Protein AF-A0A6L3F6F9-F1 (afdb_monomer)

Sequence (231 aa):
MNCDNCHSDGGVEDISTGRVETNILTLHDMENMDEYPAGHTGALMDRRPVLCAECHESNALGKPGLDDIPSLSNAMHDTHDGEVPDTQEGCYQCHPGPNTECLRDVMSEKHGMDCIDCHGGMEPVSNNPSPWLNEPRCDNAACHGSGYKQDQPLYRLSKGHGNLYCAACHDSPHAIAPSREANDAIKFIDLQGYNDTLEVCTVCHLTEPTNIDIHQPYFDEYLFLPVILKK

pLDDT: mean 91.01, std 13.01, range [39.38, 98.44]

Mean predicted aligned error: 6.23 Å

Secondary structure (DSSP, 8-state):
--THHHHSTTTBTTB--SSHHHHHHHHHHHHHGGGPPTT--S-GGGS-S--GGGTS-BGGGTB---TTS--HHHHHHHHHTTTS-SSHHHHHHHTT-SSS----SHHHHHH---HHHHH-SHHHHHT-SSTTTS---TTSTTTT-GGG--SSSSGGG-B-GGG-BHHHHH-STT-PSSPSSHHHHHHHHHHHSSSSS---GGGTSSS--SS--SSSS--S-----------

Structure (mmCIF, N/CA/C/O backbone):
data_AF-A0A6L3F6F9-F1
#
_entry.id   AF-A0A6L3F6F9-F1
#
loop_
_atom_site.group_PDB
_atom_site.id
_atom_site.type_symbol
_atom_site.label_atom_id
_atom_site.label_alt_id
_atom_site.label_comp_id
_atom_site.label_asym_id
_atom_site.label_entity_id
_atom_site.label_seq_id
_atom_site.pdbx_PDB_ins_code
_atom_site.Cartn_x
_atom_site.Cartn_y
_atom_site.Cartn_z
_atom_site.occupancy
_atom_site.B_iso_or_equiv
_atom_site.auth_seq_id
_atom_site.auth_comp_id
_atom_site.auth_asym_id
_atom_site.auth_atom_id
_atom_site.pdbx_PDB_model_num
ATOM 1 N N . MET A 1 1 ? 4.673 -6.325 11.838 1.00 86.12 1 MET A N 1
ATOM 2 C CA . MET A 1 1 ? 3.748 -5.419 12.533 1.00 86.12 1 MET A CA 1
ATOM 3 C C . MET A 1 1 ? 4.123 -5.477 13.994 1.00 86.12 1 MET A C 1
ATOM 5 O O . MET A 1 1 ? 4.354 -6.583 14.472 1.00 86.12 1 MET A O 1
ATOM 9 N N . ASN A 1 2 ? 4.218 -4.324 14.639 1.00 91.75 2 ASN A N 1
ATOM 10 C CA . ASN A 1 2 ? 4.700 -4.146 16.003 1.00 91.75 2 ASN A CA 1
ATOM 11 C C . ASN A 1 2 ? 3.638 -3.420 16.841 1.00 91.75 2 ASN A C 1
ATOM 13 O O . ASN A 1 2 ? 3.910 -2.415 17.496 1.00 91.75 2 ASN A O 1
ATOM 17 N N . CYS A 1 3 ? 2.392 -3.894 16.781 1.00 93.00 3 CYS A N 1
ATOM 18 C CA . CYS A 1 3 ? 1.290 -3.312 17.551 1.00 93.00 3 CYS A CA 1
ATOM 19 C C . CYS A 1 3 ? 1.577 -3.338 19.065 1.00 93.00 3 CYS A C 1
ATOM 21 O O . CYS A 1 3 ? 1.030 -2.539 19.814 1.00 93.00 3 CYS A O 1
ATOM 23 N N . ASP A 1 4 ? 2.456 -4.234 19.519 1.00 94.38 4 ASP A N 1
ATOM 24 C CA . ASP A 1 4 ? 2.941 -4.349 20.893 1.00 94.38 4 ASP A CA 1
ATOM 25 C C . ASP A 1 4 ? 3.701 -3.118 21.401 1.00 94.38 4 ASP A C 1
ATOM 27 O O . ASP A 1 4 ? 3.714 -2.882 22.611 1.00 94.38 4 ASP A O 1
ATOM 31 N N . ASN A 1 5 ? 4.262 -2.297 20.508 1.00 93.62 5 ASN A N 1
ATOM 32 C CA . ASN A 1 5 ? 4.930 -1.052 20.896 1.00 93.62 5 ASN A CA 1
ATOM 33 C C . ASN A 1 5 ? 3.990 -0.081 21.633 1.00 93.62 5 ASN A C 1
ATOM 35 O O . ASN A 1 5 ? 4.457 0.675 22.481 1.00 93.62 5 ASN A O 1
ATOM 39 N N . CYS A 1 6 ? 2.681 -0.146 21.358 1.00 94.69 6 CYS A N 1
ATOM 40 C CA . CYS A 1 6 ? 1.658 0.695 21.993 1.00 94.69 6 CYS A CA 1
ATOM 41 C C . CYS A 1 6 ? 0.598 -0.133 22.744 1.00 94.69 6 CYS A C 1
ATOM 43 O O . CYS A 1 6 ? 0.132 0.270 23.804 1.00 94.69 6 CYS A O 1
ATOM 45 N N . HIS A 1 7 ? 0.251 -1.325 22.247 1.00 96.75 7 HIS A N 1
ATOM 46 C CA . HIS A 1 7 ? -0.802 -2.185 22.806 1.00 96.75 7 HIS A CA 1
ATOM 47 C C . HIS A 1 7 ? -0.270 -3.367 23.640 1.00 96.75 7 HIS A C 1
ATOM 49 O O . HIS A 1 7 ? -0.960 -4.375 23.827 1.00 96.75 7 HIS A O 1
ATOM 55 N N . SER A 1 8 ? 0.963 -3.291 24.145 1.00 97.19 8 SER A N 1
ATOM 56 C CA . SER A 1 8 ? 1.459 -4.232 25.160 1.00 97.19 8 SER A CA 1
ATOM 57 C C . SER A 1 8 ? 0.707 -4.077 26.489 1.00 97.19 8 SER A C 1
ATOM 59 O O . SER A 1 8 ? -0.043 -3.125 26.701 1.00 97.19 8 SER A O 1
ATOM 61 N N . ASP A 1 9 ? 0.857 -5.050 27.391 1.00 97.31 9 ASP A N 1
ATOM 62 C CA . ASP A 1 9 ? 0.235 -4.983 28.716 1.00 97.31 9 ASP A CA 1
ATOM 63 C C . ASP A 1 9 ? 0.722 -3.755 29.493 1.00 97.31 9 ASP A C 1
ATOM 65 O O . ASP A 1 9 ? 1.919 -3.604 29.737 1.00 97.31 9 ASP A O 1
ATOM 69 N N . GLY A 1 10 ? -0.214 -2.899 29.906 1.00 95.12 10 GLY A N 1
ATOM 70 C CA . GLY A 1 10 ? 0.090 -1.626 30.558 1.00 95.12 10 GLY A CA 1
ATOM 71 C C . GLY A 1 10 ? 0.610 -0.538 29.613 1.00 95.12 10 GLY A C 1
ATOM 72 O O . GLY A 1 10 ? 1.028 0.509 30.099 1.00 95.12 10 GLY A O 1
ATOM 73 N N . GLY A 1 11 ? 0.596 -0.768 28.293 1.00 93.56 11 GLY A N 1
ATOM 74 C CA . GLY A 1 11 ? 0.898 0.254 27.285 1.00 93.56 11 GLY A CA 1
ATOM 75 C C . GLY A 1 11 ? -0.188 1.331 27.192 1.00 93.56 11 GLY A C 1
ATOM 76 O O . GLY A 1 11 ? 0.116 2.492 26.934 1.00 93.56 11 GLY A O 1
ATOM 77 N N . VAL A 1 12 ? -1.432 0.959 27.506 1.00 94.69 12 VAL A N 1
ATOM 78 C CA . VAL A 1 12 ? -2.562 1.872 27.715 1.00 94.69 12 VAL A CA 1
ATOM 79 C C . VAL A 1 12 ? -3.027 1.738 29.164 1.00 94.69 12 VAL A C 1
ATOM 81 O O . VAL A 1 12 ? -3.061 0.628 29.707 1.00 94.69 12 VAL A O 1
ATOM 84 N N . GLU A 1 13 ? -3.345 2.868 29.802 1.00 94.44 13 GLU A N 1
ATOM 85 C CA . GLU A 1 13 ? -3.809 2.904 31.193 1.00 94.44 13 GLU A CA 1
ATOM 86 C C . GLU A 1 13 ? -5.015 1.971 31.382 1.00 94.44 13 GLU A C 1
ATOM 88 O O . GLU A 1 13 ? -5.895 1.887 30.531 1.00 94.44 13 GLU A O 1
ATOM 93 N N . ASP A 1 14 ? -5.013 1.221 32.486 1.00 95.00 14 ASP A N 1
ATOM 94 C CA . ASP A 1 14 ? -6.049 0.247 32.850 1.00 95.00 14 ASP A CA 1
ATOM 95 C C . ASP A 1 14 ? -6.251 -0.950 31.893 1.00 95.00 14 ASP A C 1
ATOM 97 O O . ASP A 1 14 ? -7.153 -1.765 32.109 1.00 95.00 14 ASP A O 1
ATOM 101 N N . ILE A 1 15 ? -5.370 -1.152 30.903 1.00 97.62 15 ILE A N 1
ATOM 102 C CA . ILE A 1 15 ? -5.444 -2.287 29.968 1.00 97.62 15 ILE A CA 1
ATOM 103 C C . ILE A 1 15 ? -4.229 -3.219 30.116 1.00 97.62 15 ILE A C 1
ATOM 105 O O . ILE A 1 15 ? -3.099 -2.895 29.756 1.00 97.62 15 ILE A O 1
ATOM 109 N N . SER A 1 16 ? -4.466 -4.432 30.625 1.00 97.19 16 SER A N 1
ATOM 110 C CA . SER A 1 16 ? -3.453 -5.493 30.748 1.00 97.19 16 SER A CA 1
ATOM 111 C C . SER A 1 16 ? -4.122 -6.871 30.742 1.00 97.19 16 SER A C 1
ATOM 113 O O . SER A 1 16 ? -4.474 -7.436 31.778 1.00 97.19 16 SER A O 1
ATOM 115 N N . THR A 1 17 ? -4.379 -7.396 29.547 1.00 97.12 17 THR A N 1
ATOM 116 C CA . THR A 1 17 ? -5.127 -8.649 29.349 1.00 97.12 17 THR A CA 1
ATOM 117 C C . THR A 1 17 ? -4.230 -9.871 29.128 1.00 97.12 17 THR A C 1
ATOM 119 O O . THR A 1 17 ? -4.742 -10.988 29.011 1.00 97.12 17 THR A O 1
ATOM 122 N N . GLY A 1 18 ? -2.906 -9.696 29.071 1.00 96.69 18 GLY A N 1
ATOM 123 C CA . GLY A 1 18 ? -1.934 -10.769 28.847 1.00 96.69 18 GLY A CA 1
ATOM 124 C C . GLY A 1 18 ? -1.514 -10.943 27.386 1.00 96.69 18 GLY A C 1
ATOM 125 O O . GLY A 1 18 ? -0.604 -11.729 27.110 1.00 96.69 18 GLY A O 1
ATOM 126 N N . ARG A 1 19 ? -2.201 -10.296 26.431 1.00 96.94 19 ARG A N 1
ATOM 127 C CA . ARG A 1 19 ? -1.934 -10.411 24.986 1.00 96.94 19 ARG A CA 1
ATOM 128 C C . ARG A 1 19 ? -2.286 -9.116 24.258 1.00 96.94 19 ARG A C 1
ATOM 130 O O . ARG A 1 19 ? -3.289 -8.478 24.563 1.00 96.94 19 ARG A O 1
ATOM 137 N N . VAL A 1 20 ? -1.504 -8.796 23.231 1.00 96.62 20 VAL A N 1
ATOM 138 C CA . VAL A 1 20 ? -1.660 -7.586 22.408 1.00 96.62 20 VAL A CA 1
ATOM 139 C C . VAL A 1 20 ? -3.033 -7.540 21.745 1.00 96.62 20 VAL A C 1
ATOM 141 O O . VAL A 1 20 ? -3.729 -6.535 21.823 1.00 96.62 20 VAL A O 1
ATOM 144 N N . GLU A 1 21 ? -3.476 -8.651 21.153 1.00 96.12 21 GLU A N 1
ATOM 145 C CA . GLU A 1 21 ? -4.749 -8.702 20.429 1.00 96.12 21 GLU A CA 1
ATOM 146 C C . GLU A 1 21 ? -5.942 -8.458 21.358 1.00 96.12 21 GLU A C 1
ATOM 148 O O . GLU A 1 21 ? -6.956 -7.902 20.950 1.00 96.12 21 GLU A O 1
ATOM 153 N N . THR A 1 22 ? -5.828 -8.868 22.620 1.00 97.06 22 THR A N 1
ATOM 154 C CA . THR A 1 22 ? -6.894 -8.695 23.606 1.00 97.06 22 THR A CA 1
ATOM 155 C C . THR A 1 22 ? -6.823 -7.343 24.304 1.00 97.06 22 THR A C 1
ATOM 157 O O . THR A 1 22 ? -7.861 -6.841 24.711 1.00 97.06 22 THR A O 1
ATOM 160 N N . ASN A 1 23 ? -5.653 -6.702 24.356 1.00 98.06 23 ASN A N 1
ATOM 161 C CA . ASN A 1 23 ? -5.541 -5.294 24.740 1.00 98.06 23 ASN A CA 1
ATOM 162 C C . ASN A 1 23 ? -6.194 -4.387 23.692 1.00 98.06 23 ASN A C 1
ATOM 164 O O . ASN A 1 23 ? -6.960 -3.502 24.058 1.00 98.06 23 ASN A O 1
ATOM 168 N N . ILE A 1 24 ? -5.962 -4.662 22.402 1.00 97.25 24 ILE A N 1
ATOM 169 C CA . ILE A 1 24 ? -6.605 -3.944 21.290 1.00 97.25 24 ILE A CA 1
ATOM 170 C C . ILE A 1 24 ? -8.128 -4.082 21.366 1.00 97.25 24 ILE A C 1
ATOM 172 O O . ILE A 1 24 ? -8.836 -3.085 21.289 1.00 97.25 24 ILE A O 1
ATOM 176 N N . LEU A 1 25 ? -8.644 -5.303 21.553 1.00 97.25 25 LEU A N 1
ATOM 177 C CA . LEU A 1 25 ? -10.092 -5.509 21.661 1.00 97.25 25 LEU A CA 1
ATOM 178 C C . LEU A 1 25 ? -10.694 -4.816 22.887 1.00 97.25 25 LEU A C 1
ATOM 180 O O . LEU A 1 25 ? -11.760 -4.225 22.763 1.00 97.25 25 LEU A O 1
ATOM 184 N N . THR A 1 26 ? -10.020 -4.846 24.040 1.00 97.94 26 THR A N 1
ATOM 185 C CA . THR A 1 26 ? -10.473 -4.112 25.231 1.00 97.94 26 THR A CA 1
ATOM 186 C C . THR A 1 26 ? -10.507 -2.607 24.986 1.00 97.94 26 THR A C 1
ATOM 188 O O . THR A 1 26 ? -11.485 -1.971 25.361 1.00 97.94 26 THR A O 1
ATOM 191 N N . LEU A 1 27 ? -9.485 -2.036 24.338 1.00 97.75 27 LEU A N 1
ATOM 192 C CA . LEU A 1 27 ? -9.474 -0.610 24.004 1.00 97.75 27 LEU A CA 1
ATOM 193 C C . LEU A 1 27 ? -10.615 -0.259 23.042 1.00 97.75 27 LEU A C 1
ATOM 195 O O . LEU A 1 27 ? -11.367 0.677 23.284 1.00 97.75 27 LEU A O 1
ATOM 199 N N . HIS A 1 28 ? -10.813 -1.076 22.008 1.00 97.62 28 HIS A N 1
ATOM 200 C CA . HIS A 1 28 ? -11.909 -0.899 21.061 1.00 97.62 28 HIS A CA 1
ATOM 201 C C . HIS A 1 28 ? -13.290 -0.986 21.738 1.00 97.62 28 HIS A C 1
ATOM 203 O O . HIS A 1 28 ? -14.193 -0.219 21.411 1.00 97.62 28 HIS A O 1
ATOM 209 N N . ASP A 1 29 ? -13.469 -1.910 22.686 1.00 97.62 29 ASP A N 1
ATOM 210 C CA . ASP A 1 29 ? -14.660 -1.990 23.541 1.00 97.62 29 ASP A CA 1
ATOM 211 C C . ASP A 1 29 ? -14.829 -0.716 24.389 1.00 97.62 29 ASP A C 1
ATOM 213 O O . ASP A 1 29 ? -15.925 -0.166 24.461 1.00 97.62 29 ASP A O 1
ATOM 217 N N . MET A 1 30 ? -13.759 -0.217 25.009 1.00 96.25 30 MET A N 1
ATOM 218 C CA . MET A 1 30 ? -13.800 0.985 25.851 1.00 96.25 30 MET A CA 1
ATOM 219 C C . MET A 1 30 ? -14.173 2.251 25.077 1.00 96.25 30 MET A C 1
ATOM 221 O O . MET A 1 30 ? -14.884 3.097 25.616 1.00 96.25 30 MET A O 1
ATOM 225 N N . GLU A 1 31 ? -13.701 2.382 23.842 1.00 95.75 31 GLU A N 1
ATOM 226 C CA . GLU A 1 31 ? -13.898 3.587 23.034 1.00 95.75 31 GLU A CA 1
ATOM 227 C C . GLU A 1 31 ? -15.197 3.560 22.225 1.00 95.75 31 GLU A C 1
ATOM 229 O O . GLU A 1 31 ? -15.830 4.599 22.069 1.00 95.75 31 GLU A O 1
ATOM 234 N N . ASN A 1 32 ? -15.616 2.389 21.729 1.00 96.19 32 ASN A N 1
ATOM 235 C CA . ASN A 1 32 ? -16.614 2.318 20.655 1.00 96.19 32 ASN A CA 1
ATOM 236 C C . ASN A 1 32 ? -17.842 1.451 20.974 1.00 96.19 32 ASN A C 1
ATOM 238 O O . ASN A 1 32 ? -18.739 1.360 20.138 1.00 96.19 32 ASN A O 1
ATOM 242 N N . MET A 1 33 ? -17.927 0.785 22.136 1.00 95.19 33 MET A N 1
ATOM 243 C CA . MET A 1 33 ? -19.019 -0.174 22.406 1.00 95.19 33 MET A CA 1
ATOM 244 C C . MET A 1 33 ? -20.420 0.446 22.325 1.00 95.19 33 MET A C 1
ATOM 246 O O . MET A 1 33 ? -21.354 -0.216 21.867 1.00 95.19 33 MET A O 1
ATOM 250 N N . ASP A 1 34 ? -20.567 1.711 22.719 1.00 94.31 34 ASP A N 1
ATOM 251 C CA . ASP A 1 34 ? -21.841 2.435 22.630 1.00 94.31 34 ASP A CA 1
ATOM 252 C C . ASP A 1 34 ? -22.249 2.755 21.176 1.00 94.31 34 ASP A C 1
ATOM 254 O O . ASP A 1 34 ? -23.414 3.060 20.910 1.00 94.31 34 ASP A O 1
ATOM 258 N N . GLU A 1 35 ? -21.316 2.634 20.229 1.00 93.94 35 GLU A N 1
ATOM 259 C CA . GLU A 1 35 ? -21.496 2.907 18.799 1.00 93.94 35 GLU A CA 1
ATOM 260 C C . GLU A 1 35 ? -21.612 1.628 17.959 1.00 93.94 35 GLU A C 1
ATOM 262 O O . GLU A 1 35 ? -21.702 1.684 16.730 1.00 93.94 35 GLU A O 1
ATOM 267 N N . TYR A 1 36 ? -21.637 0.450 18.593 1.00 95.38 36 TYR A N 1
ATOM 268 C CA . TYR A 1 36 ? -21.700 -0.802 17.849 1.00 95.38 36 TYR A CA 1
ATOM 269 C C . TYR A 1 36 ? -22.973 -0.916 17.002 1.00 95.38 36 TYR A C 1
ATOM 271 O O . TYR A 1 36 ? -24.077 -0.592 17.458 1.00 95.38 36 TYR A O 1
ATOM 279 N N . PRO A 1 37 ? -22.846 -1.420 15.758 1.00 94.25 37 PRO A N 1
ATOM 280 C CA . PRO A 1 37 ? -23.960 -1.479 14.830 1.00 94.25 37 PRO A CA 1
ATOM 281 C C . PRO A 1 37 ? -25.062 -2.411 15.338 1.00 94.25 37 PRO A C 1
ATOM 283 O O . PRO A 1 37 ? -24.839 -3.345 16.115 1.00 94.25 37 PRO A O 1
ATOM 286 N N . ALA A 1 38 ? -26.285 -2.197 14.854 1.00 91.56 38 ALA A N 1
ATOM 287 C CA . ALA A 1 38 ? -27.430 -3.013 15.241 1.00 91.56 38 ALA A CA 1
ATOM 288 C C . ALA A 1 38 ? -27.140 -4.521 15.071 1.00 91.56 38 ALA A C 1
ATOM 290 O O . ALA A 1 38 ? -26.601 -4.973 14.061 1.00 91.56 38 ALA A O 1
ATOM 291 N N . GLY A 1 39 ? -27.496 -5.311 16.087 1.00 88.88 39 GLY A N 1
ATOM 292 C CA . GLY A 1 39 ? -27.188 -6.746 16.137 1.00 88.88 39 GLY A CA 1
ATOM 293 C C . GLY A 1 39 ? -25.801 -7.089 16.698 1.00 88.88 39 GLY A C 1
ATOM 294 O O . GLY A 1 39 ? -25.532 -8.268 16.924 1.00 88.88 39 GLY A O 1
ATOM 295 N N . HIS A 1 40 ? -24.955 -6.097 16.995 1.00 90.38 40 HIS A N 1
ATOM 296 C CA . HIS A 1 40 ? -23.641 -6.281 17.613 1.00 90.38 40 HIS A CA 1
ATOM 297 C C . HIS A 1 40 ? -23.645 -5.766 19.055 1.00 90.38 40 HIS A C 1
ATOM 299 O O . HIS A 1 40 ? -23.101 -4.720 19.364 1.00 90.38 40 HIS A O 1
ATOM 305 N N . THR A 1 41 ? -24.303 -6.500 19.954 1.00 89.31 41 THR A N 1
ATOM 306 C CA . THR A 1 41 ? -24.414 -6.107 21.369 1.00 89.31 41 THR A CA 1
ATOM 307 C C . THR A 1 41 ? -23.380 -6.803 22.246 1.00 89.31 41 THR A C 1
ATOM 309 O O . THR A 1 41 ? -23.136 -8.001 22.069 1.00 89.31 41 THR A O 1
ATOM 312 N N . GLY A 1 42 ? -22.899 -6.091 23.264 1.00 92.06 42 GLY A N 1
ATOM 313 C CA . GLY A 1 42 ? -21.942 -6.599 24.245 1.00 92.06 42 GLY A CA 1
ATOM 314 C C . GLY A 1 42 ? -20.494 -6.493 23.772 1.00 92.06 42 GLY A C 1
ATOM 315 O O . GLY A 1 42 ? -20.230 -6.265 22.594 1.00 92.06 42 GLY A O 1
ATOM 316 N N . ALA A 1 43 ? -19.573 -6.677 24.715 1.00 96.31 43 ALA A N 1
ATOM 317 C CA . ALA A 1 43 ? -18.144 -6.538 24.483 1.00 96.31 43 ALA A CA 1
ATOM 318 C C . ALA A 1 43 ? -17.626 -7.548 23.446 1.00 96.31 43 ALA A C 1
ATOM 320 O O . ALA A 1 43 ? -17.913 -8.750 23.518 1.00 96.31 43 ALA A O 1
ATOM 321 N N . LEU A 1 44 ? -16.804 -7.083 22.508 1.00 96.12 44 LEU A N 1
ATOM 322 C CA . LEU A 1 44 ? -16.052 -7.915 21.575 1.00 96.12 44 LEU A CA 1
ATOM 323 C C . LEU A 1 44 ? -15.149 -8.902 22.313 1.00 96.12 44 LEU A C 1
ATOM 325 O O . LEU A 1 44 ? -14.990 -10.043 21.869 1.00 96.12 44 LEU A O 1
ATOM 329 N N . MET A 1 45 ? -14.620 -8.516 23.476 1.00 96.38 45 MET A N 1
ATOM 330 C CA . MET A 1 45 ? -13.859 -9.404 24.353 1.00 96.38 45 MET A CA 1
ATOM 331 C C . MET A 1 45 ? -14.620 -10.674 24.770 1.00 96.38 45 MET A C 1
ATOM 333 O O . MET A 1 45 ? -13.993 -11.731 24.925 1.00 96.38 45 MET A O 1
ATOM 337 N N . ASP A 1 46 ? -15.948 -10.628 24.867 1.00 95.19 46 ASP A N 1
ATOM 338 C CA . ASP A 1 46 ? -16.790 -11.792 25.180 1.00 95.19 46 ASP A CA 1
ATOM 339 C C . ASP A 1 46 ? -17.209 -12.582 23.927 1.00 95.19 46 ASP A C 1
ATOM 341 O O . ASP A 1 46 ? -17.693 -13.711 24.023 1.00 95.19 46 ASP A O 1
ATOM 345 N N . ARG A 1 47 ? -16.986 -12.013 22.737 1.00 91.12 47 A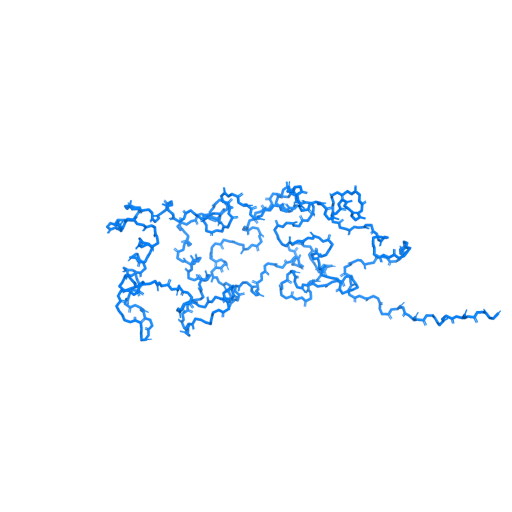RG A N 1
ATOM 346 C CA . ARG A 1 47 ? -17.379 -12.569 21.431 1.00 91.12 47 ARG A CA 1
ATOM 347 C C . ARG A 1 47 ? -16.223 -13.171 20.630 1.00 91.12 47 ARG A C 1
ATOM 349 O O . ARG A 1 47 ? -16.409 -13.557 19.479 1.00 91.12 47 ARG A O 1
ATOM 356 N N . ARG A 1 48 ? -15.025 -13.249 21.210 1.00 94.38 48 ARG A N 1
ATOM 357 C CA . ARG A 1 48 ? -13.829 -13.768 20.528 1.00 94.38 48 ARG A CA 1
ATOM 358 C C . ARG A 1 48 ? -14.016 -15.218 20.025 1.00 94.38 48 ARG A C 1
ATOM 360 O O . ARG A 1 48 ? -14.612 -16.031 20.733 1.00 94.38 48 ARG A O 1
ATOM 367 N N . PRO A 1 49 ? -13.414 -15.593 18.876 1.00 94.88 49 PRO A N 1
ATOM 368 C CA . PRO A 1 49 ? -12.558 -14.766 18.019 1.00 94.88 49 PRO A CA 1
ATOM 369 C C . PRO A 1 49 ? -13.362 -13.757 17.189 1.00 94.88 49 PRO A C 1
ATOM 371 O O . PRO A 1 49 ? -14.431 -14.082 16.687 1.00 94.88 49 PRO A O 1
ATOM 374 N N . VAL A 1 50 ? -12.809 -12.554 17.020 1.00 94.69 50 VAL A N 1
ATOM 375 C CA . VAL A 1 50 ? -13.421 -11.469 16.242 1.00 94.69 50 VAL A CA 1
ATOM 376 C C . VAL A 1 50 ? -12.650 -11.296 14.942 1.00 94.69 50 VAL A C 1
ATOM 378 O O . VAL A 1 50 ? -11.421 -11.224 14.949 1.00 94.69 50 VAL A O 1
ATOM 381 N N . LEU A 1 51 ? -13.368 -11.230 13.825 1.00 95.62 51 LEU A N 1
ATOM 382 C CA . LEU A 1 51 ? -12.814 -10.765 12.561 1.00 95.62 51 LEU A CA 1
ATOM 383 C C . LEU A 1 51 ? -13.227 -9.306 12.403 1.00 95.62 51 LEU A C 1
ATOM 385 O O . LEU A 1 51 ? -14.401 -9.051 12.187 1.00 95.62 51 LEU A O 1
ATOM 389 N N . CYS A 1 52 ? -12.290 -8.357 12.453 1.00 96.69 52 CYS A N 1
ATOM 390 C CA . CYS A 1 52 ? -12.607 -6.923 12.332 1.00 96.69 52 CYS A CA 1
ATOM 391 C C . CYS A 1 52 ? -13.421 -6.623 11.062 1.00 96.69 52 CYS A C 1
ATOM 393 O O . CYS A 1 52 ? -14.331 -5.796 11.063 1.00 96.69 52 CYS A O 1
ATOM 395 N N . ALA A 1 53 ? -13.139 -7.384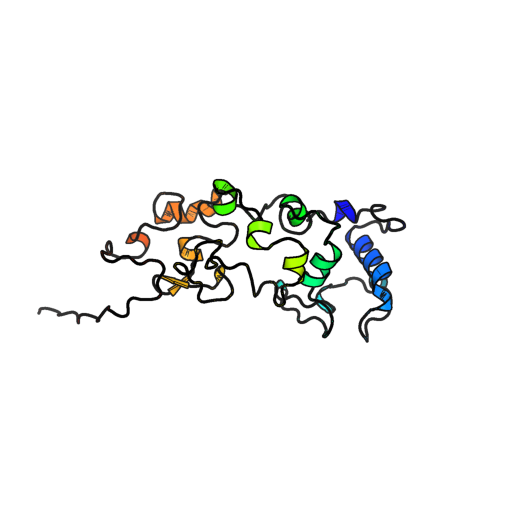 9.998 1.00 97.38 53 ALA A N 1
ATOM 396 C CA . ALA A 1 53 ? -13.842 -7.294 8.729 1.00 97.38 53 ALA A CA 1
ATOM 397 C C . ALA A 1 53 ? -15.281 -7.863 8.726 1.00 97.38 53 ALA A C 1
ATOM 399 O O . ALA A 1 53 ? -15.896 -7.988 7.666 1.00 97.38 53 ALA A O 1
ATOM 400 N N . GLU A 1 54 ? -15.811 -8.264 9.888 1.00 95.88 54 GLU A N 1
ATOM 401 C CA . GLU A 1 54 ? -17.238 -8.548 10.071 1.00 95.88 54 GLU A CA 1
ATOM 402 C C . GLU A 1 54 ? -18.071 -7.262 10.087 1.00 95.88 54 GLU A C 1
ATOM 404 O O . GLU A 1 54 ? -19.159 -7.254 9.519 1.00 95.88 54 GLU A O 1
ATOM 409 N N . CYS A 1 55 ? -17.526 -6.181 10.663 1.00 97.44 55 CYS A N 1
ATOM 410 C CA . CYS A 1 55 ? -18.136 -4.850 10.669 1.00 97.44 55 CYS A CA 1
ATOM 411 C C . CYS A 1 55 ? -17.484 -3.928 9.634 1.00 97.44 55 CYS A C 1
ATOM 413 O O . CYS A 1 55 ? -18.183 -3.259 8.882 1.00 97.44 55 CYS A O 1
ATOM 415 N N . HIS A 1 56 ? -16.153 -3.915 9.564 1.00 97.94 56 HIS A N 1
ATOM 416 C CA . HIS A 1 56 ? -15.410 -3.004 8.698 1.00 97.94 56 HIS A CA 1
ATOM 417 C C . HIS A 1 56 ? -15.174 -3.606 7.305 1.00 97.94 56 HIS A C 1
ATOM 419 O O . HIS A 1 56 ? -14.596 -4.681 7.176 1.00 97.94 56 HIS A O 1
ATOM 425 N N . GLU A 1 57 ? -15.576 -2.926 6.234 1.00 98.19 57 GLU A N 1
ATOM 426 C CA . GLU A 1 57 ? -15.310 -3.390 4.861 1.00 98.19 57 GLU A CA 1
ATOM 427 C C . GLU A 1 57 ? -13.803 -3.636 4.621 1.00 98.19 57 GLU A C 1
ATOM 429 O O . GLU A 1 57 ? -12.947 -2.920 5.141 1.00 98.19 57 GLU A O 1
ATOM 434 N N . SER A 1 58 ? -13.448 -4.676 3.859 1.00 97.88 58 SER A N 1
ATOM 435 C CA . SER A 1 58 ? -12.059 -4.948 3.482 1.00 97.88 58 SER A CA 1
ATOM 436 C C . SER A 1 58 ? -11.932 -5.597 2.103 1.00 97.88 58 SER A C 1
ATOM 438 O O . SER A 1 58 ? -12.052 -6.820 1.950 1.00 97.88 58 SER A O 1
ATOM 440 N N . ASN A 1 59 ? -11.554 -4.788 1.114 1.00 97.12 59 ASN A N 1
ATOM 441 C CA . ASN A 1 59 ? -11.258 -5.235 -0.246 1.00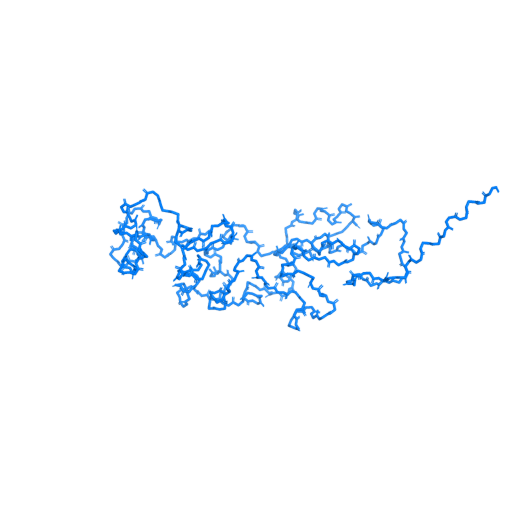 97.12 59 ASN A CA 1
ATOM 442 C C . ASN A 1 59 ? -10.114 -6.258 -0.289 1.00 97.12 59 ASN A C 1
ATOM 444 O O . ASN A 1 59 ? -10.174 -7.209 -1.068 1.00 97.12 59 ASN A O 1
ATOM 448 N N . ALA A 1 60 ? -9.104 -6.122 0.580 1.00 94.88 60 ALA A N 1
ATOM 449 C CA . ALA A 1 60 ? -8.002 -7.084 0.685 1.00 94.88 60 ALA A CA 1
ATOM 450 C C . ALA A 1 60 ? -8.475 -8.493 1.078 1.00 94.88 60 ALA A C 1
ATOM 452 O O . ALA A 1 60 ? -7.906 -9.487 0.627 1.00 94.88 60 ALA A O 1
ATOM 453 N N . LEU A 1 61 ? -9.523 -8.583 1.904 1.00 96.94 61 LEU A N 1
ATOM 454 C CA . LEU A 1 61 ? -10.114 -9.849 2.345 1.00 96.94 61 LEU A CA 1
ATOM 455 C C . LEU A 1 61 ? -11.363 -10.246 1.540 1.00 96.94 61 LEU A C 1
ATOM 457 O O . LEU A 1 61 ? -11.923 -11.319 1.780 1.00 96.94 61 LEU A O 1
ATOM 461 N N . GLY A 1 62 ? -11.821 -9.398 0.613 1.00 96.88 62 GLY A N 1
ATOM 462 C CA . GLY A 1 62 ? -13.087 -9.570 -0.102 1.00 96.88 62 GLY A CA 1
ATOM 463 C C . GLY A 1 62 ? -14.296 -9.605 0.837 1.00 96.88 62 GLY A C 1
ATOM 464 O O . GLY A 1 62 ? -15.237 -10.372 0.609 1.00 96.88 62 GLY A O 1
ATOM 465 N N . LYS A 1 63 ? -14.244 -8.847 1.937 1.00 97.75 63 LYS A N 1
ATOM 466 C CA . LYS A 1 63 ? -15.303 -8.791 2.948 1.00 97.75 63 LYS A CA 1
ATOM 467 C C . LYS A 1 63 ? -16.077 -7.483 2.808 1.00 97.75 63 LYS A C 1
ATOM 469 O O . LYS A 1 63 ? -15.454 -6.433 2.883 1.00 97.75 63 LYS A O 1
ATOM 474 N N . PRO A 1 64 ? -17.407 -7.533 2.634 1.00 96.44 64 PRO A N 1
ATOM 475 C CA . PRO A 1 64 ? -18.195 -6.327 2.396 1.00 96.44 64 PRO A CA 1
ATOM 476 C C . PRO A 1 64 ? -18.367 -5.447 3.641 1.00 96.44 64 PRO A C 1
ATOM 478 O O . PRO A 1 64 ? -18.705 -4.284 3.488 1.00 96.44 64 PRO A O 1
ATOM 481 N N . GLY A 1 65 ? -18.140 -5.978 4.850 1.00 96.38 65 GLY A N 1
ATOM 482 C CA . GLY A 1 65 ? -18.448 -5.267 6.093 1.00 96.38 65 GLY A CA 1
ATOM 483 C C . GLY A 1 65 ? -19.945 -4.988 6.254 1.00 96.38 65 GLY A C 1
ATOM 484 O O . GLY A 1 65 ? -20.785 -5.674 5.660 1.00 96.38 65 GLY A O 1
ATOM 485 N N . LEU A 1 66 ? -20.260 -3.994 7.080 1.00 96.69 66 LEU A N 1
ATOM 486 C CA . LEU A 1 66 ? -21.600 -3.457 7.292 1.00 96.69 66 LEU A CA 1
ATOM 487 C C . LEU A 1 66 ? -21.706 -2.053 6.694 1.00 96.69 66 LEU A C 1
ATOM 489 O O . LEU A 1 66 ? -20.723 -1.317 6.631 1.00 96.69 66 LEU A O 1
ATOM 493 N N . ASP A 1 67 ? -22.919 -1.688 6.284 1.00 93.81 67 ASP A N 1
ATOM 494 C CA . ASP A 1 67 ? -23.218 -0.337 5.812 1.00 93.81 67 ASP A CA 1
ATOM 495 C C . ASP A 1 67 ? -22.982 0.698 6.926 1.00 93.81 67 ASP A C 1
ATOM 497 O O . ASP A 1 67 ? -23.124 0.393 8.112 1.00 93.81 67 ASP A O 1
ATOM 501 N N . ASP A 1 68 ? -22.638 1.926 6.530 1.00 92.56 68 ASP A N 1
ATOM 502 C CA . ASP A 1 68 ? -22.382 3.073 7.416 1.00 92.56 68 ASP A CA 1
ATOM 503 C C . ASP A 1 68 ? -21.247 2.877 8.448 1.00 92.56 68 ASP A C 1
ATOM 505 O O . ASP A 1 68 ? -21.083 3.697 9.350 1.00 92.56 68 ASP A O 1
ATOM 509 N N . ILE A 1 69 ? -20.418 1.838 8.291 1.00 96.44 69 ILE A N 1
ATOM 510 C CA . ILE A 1 69 ? -19.188 1.616 9.062 1.00 96.44 69 ILE A CA 1
ATOM 511 C C . ILE A 1 69 ? -17.975 1.907 8.163 1.00 96.44 69 ILE A C 1
ATOM 513 O O . ILE A 1 69 ? -17.939 1.441 7.019 1.00 96.44 69 ILE A O 1
ATOM 517 N N . PRO A 1 70 ? -16.960 2.659 8.634 1.00 97.31 70 PRO A N 1
ATOM 518 C CA . PRO A 1 70 ? -15.751 2.891 7.848 1.00 97.31 70 PRO A CA 1
ATOM 519 C C . PRO A 1 70 ? -15.067 1.570 7.475 1.00 97.31 70 PRO A C 1
ATOM 521 O O . PRO A 1 70 ? -15.076 0.607 8.248 1.00 97.31 70 PRO A O 1
ATOM 524 N N . SER A 1 71 ? -14.430 1.525 6.300 1.00 98.19 71 SER A N 1
ATOM 525 C CA . SER A 1 71 ? -13.604 0.374 5.913 1.00 98.19 71 SER A CA 1
ATOM 526 C C . SER A 1 71 ? -12.512 0.121 6.959 1.00 98.19 71 SER A C 1
ATOM 528 O O . SER A 1 71 ? -12.123 1.023 7.703 1.00 98.19 71 SER A O 1
ATOM 530 N N . LEU A 1 72 ? -11.971 -1.097 7.003 1.00 98.00 72 LEU A N 1
ATOM 531 C CA . LEU A 1 72 ? -10.926 -1.452 7.963 1.00 98.00 72 LEU A CA 1
ATOM 532 C C . LEU A 1 72 ? -9.685 -0.583 7.757 1.00 98.00 72 LEU A C 1
ATOM 534 O O . LEU A 1 72 ? -9.034 -0.214 8.724 1.00 98.00 72 LEU A O 1
ATOM 538 N N . SER A 1 73 ? -9.369 -0.238 6.506 1.00 97.62 73 SER A N 1
ATOM 539 C CA . SER A 1 73 ? -8.285 0.702 6.226 1.00 97.62 73 SER A CA 1
ATOM 540 C C . SER A 1 73 ? -8.610 2.064 6.821 1.00 97.62 73 SER A C 1
ATOM 542 O O . SER A 1 73 ? -7.787 2.616 7.537 1.00 97.62 73 SER A O 1
ATOM 544 N N . ASN A 1 74 ? -9.807 2.588 6.566 1.00 98.44 74 ASN A N 1
ATOM 545 C CA . ASN A 1 74 ? -10.154 3.945 6.965 1.00 98.44 74 ASN A CA 1
ATOM 546 C C . ASN A 1 74 ? -10.169 4.065 8.489 1.00 98.44 74 ASN A C 1
ATOM 548 O O . ASN A 1 74 ? -9.498 4.939 9.017 1.00 98.44 74 ASN A O 1
ATOM 552 N N . ALA A 1 75 ? -10.820 3.125 9.183 1.00 97.88 75 ALA A N 1
ATOM 553 C CA . ALA A 1 75 ? -10.844 3.079 10.643 1.00 97.88 75 ALA A CA 1
ATOM 554 C C . ALA A 1 75 ? -9.432 2.975 11.238 1.00 97.88 75 ALA A C 1
ATOM 556 O O . ALA A 1 75 ? -9.076 3.736 12.127 1.00 97.88 75 ALA A O 1
ATOM 557 N N . MET A 1 76 ? -8.596 2.069 10.716 1.00 97.62 76 MET A N 1
ATOM 558 C CA . MET A 1 76 ? -7.249 1.882 11.252 1.00 97.62 76 MET A CA 1
ATOM 559 C C . MET A 1 76 ? -6.368 3.118 11.083 1.00 97.62 76 MET A C 1
ATOM 561 O O . MET A 1 76 ? -5.676 3.480 12.027 1.00 97.62 76 MET A O 1
ATOM 565 N N . HIS A 1 77 ? -6.367 3.745 9.906 1.00 98.44 77 HIS A N 1
ATOM 566 C CA . HIS A 1 77 ? -5.514 4.910 9.670 1.00 98.44 77 HIS A CA 1
ATOM 567 C C . HIS A 1 77 ? -6.049 6.152 10.392 1.00 98.44 77 HIS A C 1
ATOM 569 O O . HIS A 1 77 ? -5.248 6.882 10.955 1.00 98.44 77 HIS A O 1
ATOM 575 N N . ASP A 1 78 ? -7.371 6.352 10.450 1.00 98.12 78 ASP A N 1
ATOM 576 C CA . ASP A 1 78 ? -7.983 7.485 11.161 1.00 98.12 78 ASP A CA 1
ATOM 577 C C . ASP A 1 78 ? -7.690 7.439 12.667 1.00 98.12 78 ASP A C 1
ATOM 579 O O . ASP A 1 78 ? -7.209 8.411 13.236 1.00 98.12 78 ASP A O 1
ATOM 583 N N . THR A 1 79 ? -7.865 6.278 13.309 1.00 97.31 79 THR A N 1
ATOM 584 C CA . THR A 1 79 ? -7.573 6.117 14.745 1.00 97.31 79 THR A CA 1
ATOM 585 C C . THR A 1 79 ? -6.091 6.298 15.086 1.00 97.31 79 THR A C 1
ATOM 587 O O . THR A 1 79 ? -5.769 6.662 16.212 1.00 97.31 79 THR A O 1
ATOM 590 N N . HIS A 1 80 ? -5.181 6.020 14.148 1.00 97.56 80 HIS A N 1
ATOM 591 C CA . HIS A 1 80 ? -3.735 6.123 14.387 1.00 97.56 80 HIS A CA 1
ATOM 592 C C . HIS A 1 80 ? -3.130 7.428 13.862 1.00 97.56 80 HIS A C 1
ATOM 594 O O . HIS A 1 80 ? -1.922 7.637 14.020 1.00 97.56 80 HIS A O 1
ATOM 600 N N . ASP A 1 81 ? -3.939 8.302 13.261 1.00 97.56 81 ASP A N 1
ATOM 601 C CA . ASP A 1 81 ? -3.500 9.630 12.863 1.00 97.56 81 ASP A CA 1
ATOM 602 C C . ASP A 1 81 ? -3.156 10.466 14.104 1.00 97.56 81 ASP A C 1
ATOM 604 O O . ASP A 1 81 ? -3.874 10.477 15.102 1.00 97.56 81 ASP A O 1
ATOM 608 N N . GLY A 1 82 ? -1.999 11.122 14.080 1.00 95.31 82 GLY A N 1
ATOM 609 C CA . GLY A 1 82 ? -1.440 11.837 15.232 1.00 95.31 82 GLY A CA 1
ATOM 610 C C . GLY A 1 82 ? -0.823 10.958 16.333 1.00 95.31 82 GLY A C 1
ATOM 611 O O . GLY A 1 82 ? 0.027 11.458 17.073 1.00 95.31 82 GLY A O 1
ATOM 612 N N . GLU A 1 83 ? -1.167 9.669 16.413 1.00 95.44 83 GLU A N 1
ATOM 613 C CA . GLU A 1 83 ? -0.582 8.713 17.370 1.00 95.44 83 GLU A CA 1
ATOM 614 C C . GLU A 1 83 ? 0.676 8.028 16.813 1.00 95.44 83 GLU A C 1
ATOM 616 O O . GLU A 1 83 ? 1.656 7.798 17.528 1.00 95.44 83 GLU A O 1
ATOM 621 N N . VAL A 1 84 ? 0.676 7.728 15.511 1.00 95.38 84 VAL A N 1
ATOM 622 C CA . VAL A 1 84 ? 1.822 7.167 14.788 1.00 95.38 84 VAL A CA 1
ATOM 623 C C . VAL A 1 84 ? 2.383 8.237 13.847 1.00 95.38 84 VAL A C 1
ATOM 625 O O . VAL A 1 84 ? 1.626 8.832 13.084 1.00 95.38 84 VAL A O 1
ATOM 628 N N . PRO A 1 85 ? 3.702 8.505 13.854 1.00 95.62 85 PRO A N 1
ATOM 629 C CA . PRO A 1 85 ? 4.270 9.549 13.012 1.00 95.62 85 PRO A CA 1
ATOM 630 C C . PRO A 1 85 ? 4.198 9.179 11.526 1.00 95.62 85 PRO A C 1
ATOM 632 O O . PRO A 1 85 ? 4.590 8.073 11.147 1.00 95.62 85 PRO A O 1
ATOM 635 N N . ASP A 1 86 ? 3.822 10.147 10.687 1.00 97.25 86 ASP A N 1
ATOM 636 C CA . ASP A 1 86 ? 3.845 10.066 9.219 1.00 97.25 86 ASP A CA 1
ATOM 637 C C . ASP A 1 86 ? 5.280 9.968 8.683 1.00 97.25 86 ASP A C 1
ATOM 639 O O . ASP A 1 86 ? 5.900 10.934 8.241 1.00 97.25 86 ASP A O 1
ATOM 643 N N . THR A 1 87 ? 5.841 8.773 8.795 1.00 95.50 87 THR A N 1
ATOM 644 C CA . THR A 1 87 ? 7.209 8.423 8.423 1.00 95.50 87 THR A CA 1
ATOM 645 C C . THR A 1 87 ? 7.234 6.971 7.973 1.00 95.50 87 THR A C 1
ATOM 647 O O . THR A 1 87 ? 6.387 6.173 8.382 1.00 95.50 87 THR A O 1
ATOM 650 N N . GLN A 1 88 ? 8.254 6.584 7.205 1.00 94.50 88 GLN A N 1
ATOM 651 C CA . GLN A 1 88 ? 8.454 5.184 6.826 1.00 94.50 88 GLN A CA 1
ATOM 652 C C . GLN A 1 88 ? 8.448 4.227 8.034 1.00 94.50 88 GLN A C 1
ATOM 654 O O . GLN A 1 88 ? 7.809 3.175 7.990 1.00 94.50 88 GLN A O 1
ATOM 659 N N . GLU A 1 89 ? 9.113 4.603 9.132 1.00 93.19 89 GLU A N 1
ATOM 660 C CA . GLU A 1 89 ? 9.146 3.811 10.368 1.00 93.19 89 GLU A CA 1
ATOM 661 C C . GLU A 1 89 ? 7.758 3.679 11.014 1.00 93.19 89 GLU A C 1
ATOM 663 O O . GLU A 1 89 ? 7.406 2.601 11.500 1.00 93.19 89 GLU A O 1
ATOM 668 N N . GLY A 1 90 ? 6.951 4.744 10.978 1.00 95.06 90 GLY A N 1
ATOM 669 C CA . GLY A 1 90 ? 5.564 4.730 11.441 1.00 95.06 90 GLY A CA 1
ATOM 670 C C . GLY A 1 90 ? 4.690 3.781 10.623 1.00 95.06 90 GLY A C 1
ATOM 671 O O . GLY A 1 90 ? 4.056 2.884 11.181 1.00 95.06 90 GLY A O 1
ATOM 672 N N . CYS A 1 91 ? 4.734 3.876 9.290 1.00 95.50 91 CYS A N 1
ATOM 673 C CA . CYS A 1 91 ? 4.008 2.958 8.406 1.00 95.50 91 CYS A CA 1
ATOM 674 C C . CYS A 1 91 ? 4.400 1.491 8.664 1.00 95.50 91 CYS A C 1
ATOM 676 O O . CYS A 1 91 ? 3.561 0.587 8.640 1.00 95.50 91 CYS A O 1
ATOM 678 N N . TYR A 1 92 ? 5.677 1.240 8.954 1.00 94.81 92 TYR A N 1
ATOM 679 C CA . TYR A 1 92 ? 6.223 -0.083 9.256 1.00 94.81 92 TYR A CA 1
ATOM 680 C C . TYR A 1 92 ? 5.816 -0.657 10.620 1.00 94.81 92 TYR A C 1
ATOM 682 O O . TYR A 1 92 ? 5.994 -1.859 10.843 1.00 94.81 92 TYR A O 1
ATOM 690 N N . GLN A 1 93 ? 5.183 0.122 11.502 1.00 93.19 93 GLN A N 1
ATOM 691 C CA . GLN A 1 93 ? 4.547 -0.437 12.699 1.00 93.19 93 GLN A CA 1
ATOM 692 C C . GLN A 1 93 ? 3.378 -1.359 12.323 1.00 93.19 93 GLN A C 1
ATOM 694 O O . GLN A 1 93 ? 3.211 -2.421 12.927 1.00 93.19 93 GLN A O 1
ATOM 699 N N . CYS A 1 94 ? 2.627 -1.027 11.271 1.00 94.12 94 CYS A N 1
ATOM 700 C CA . CYS A 1 94 ? 1.412 -1.749 10.875 1.00 94.12 94 CYS A CA 1
ATOM 701 C C . CYS A 1 94 ? 1.559 -2.508 9.552 1.00 94.12 94 CYS A C 1
ATOM 703 O O . CYS A 1 94 ? 0.949 -3.557 9.371 1.00 94.12 94 CYS A O 1
ATOM 705 N N . HIS A 1 95 ? 2.403 -2.044 8.635 1.00 94.12 95 HIS A N 1
ATOM 706 C CA . HIS A 1 95 ? 2.678 -2.741 7.380 1.00 94.12 95 HIS A CA 1
ATOM 707 C C . HIS A 1 95 ? 3.908 -3.660 7.496 1.00 94.12 95 HIS A C 1
ATOM 709 O O . HIS A 1 95 ? 4.656 -3.586 8.475 1.00 94.12 95 HIS A O 1
ATOM 715 N N . PRO A 1 96 ? 4.133 -4.590 6.544 1.00 89.31 96 PRO A N 1
ATOM 716 C CA . PRO A 1 96 ? 5.304 -5.468 6.555 1.00 89.31 96 PRO A CA 1
ATOM 717 C C . PRO A 1 96 ? 6.618 -4.685 6.383 1.00 89.31 96 PRO A C 1
ATOM 719 O O . PRO A 1 96 ? 7.130 -4.502 5.281 1.00 89.31 96 PRO A O 1
ATOM 722 N N . GLY A 1 97 ? 7.141 -4.222 7.513 1.00 79.38 97 GLY A N 1
ATOM 723 C CA . GLY A 1 97 ? 8.268 -3.308 7.614 1.00 79.38 97 GLY A CA 1
ATOM 724 C C . GLY A 1 97 ? 9.431 -3.806 8.468 1.00 79.38 97 GLY A C 1
ATOM 725 O O . GLY A 1 97 ? 10.538 -3.798 7.981 1.00 79.38 97 GLY A O 1
ATOM 726 N N . PRO A 1 98 ? 9.241 -4.373 9.670 1.00 76.44 98 PRO A N 1
ATOM 727 C CA . PRO A 1 98 ? 10.367 -4.662 10.575 1.00 76.44 98 PRO A CA 1
ATOM 728 C C . PRO A 1 98 ? 11.336 -5.758 10.103 1.00 76.44 98 PRO A C 1
ATOM 730 O O . PRO A 1 98 ? 12.389 -5.948 10.697 1.00 76.44 98 PRO A O 1
ATOM 733 N N . ASN A 1 99 ? 10.940 -6.534 9.092 1.00 83.62 99 ASN A N 1
ATOM 734 C CA . ASN A 1 99 ? 11.740 -7.627 8.537 1.00 83.62 99 ASN A CA 1
ATOM 735 C C . ASN A 1 99 ? 11.670 -7.641 7.011 1.00 83.62 99 ASN A C 1
ATOM 737 O O . ASN A 1 99 ? 12.677 -7.815 6.340 1.00 83.62 99 ASN A O 1
ATOM 741 N N . THR A 1 100 ? 10.454 -7.531 6.466 1.00 85.88 100 THR A N 1
ATOM 742 C CA . THR A 1 100 ? 10.228 -7.639 5.020 1.00 85.88 100 THR A CA 1
ATOM 743 C C . THR A 1 100 ? 10.535 -6.339 4.291 1.00 85.88 100 THR A C 1
ATOM 745 O O . THR A 1 100 ? 10.939 -6.412 3.138 1.00 85.88 100 THR A O 1
ATOM 748 N N . GLU A 1 101 ? 10.329 -5.187 4.945 1.00 89.69 101 GLU A N 1
ATOM 749 C CA . GLU A 1 101 ? 10.554 -3.852 4.375 1.00 89.69 101 GLU A CA 1
ATOM 750 C C . GLU A 1 101 ? 10.049 -3.758 2.930 1.00 89.69 101 GLU A C 1
ATOM 752 O O . GLU A 1 101 ? 10.826 -3.573 1.997 1.00 89.69 101 GLU A O 1
ATOM 757 N N . CYS A 1 102 ? 8.743 -3.968 2.726 1.00 89.75 102 CYS A N 1
ATOM 758 C CA . CYS A 1 102 ? 8.191 -4.172 1.384 1.00 89.75 102 CYS A CA 1
ATOM 759 C C . CYS A 1 102 ? 8.593 -3.099 0.364 1.00 89.75 102 CYS A C 1
ATOM 761 O O . CYS A 1 102 ? 8.725 -3.464 -0.801 1.00 89.75 102 CYS A O 1
ATOM 763 N N . LEU A 1 103 ? 8.775 -1.838 0.785 1.00 95.12 103 LEU A N 1
ATOM 764 C CA . LEU A 1 103 ? 9.307 -0.764 -0.052 1.00 95.12 103 LEU A CA 1
ATOM 765 C C . LEU A 1 103 ? 10.819 -0.924 -0.216 1.00 95.12 103 LEU A C 1
ATOM 767 O O . LEU A 1 103 ? 11.587 -0.751 0.732 1.00 95.12 103 LEU A O 1
ATOM 771 N N . ARG A 1 104 ? 11.218 -1.297 -1.430 1.00 96.00 104 ARG A N 1
ATOM 772 C CA . ARG A 1 104 ? 12.584 -1.709 -1.769 1.00 96.00 104 ARG A CA 1
ATOM 773 C C . ARG A 1 104 ? 12.963 -1.444 -3.217 1.00 96.00 104 ARG A C 1
ATOM 775 O O . ARG A 1 104 ? 13.851 -2.101 -3.765 1.00 96.00 104 ARG A O 1
ATOM 782 N N . ASP A 1 105 ? 12.209 -0.568 -3.857 1.00 96.75 105 ASP A N 1
ATOM 783 C CA . ASP A 1 105 ? 12.317 -0.260 -5.271 1.00 96.75 105 ASP A CA 1
ATOM 784 C C . ASP A 1 105 ? 13.325 0.849 -5.564 1.00 96.75 105 ASP A C 1
ATOM 786 O O . ASP A 1 105 ? 13.867 1.497 -4.671 1.00 96.75 105 ASP A O 1
ATOM 790 N N . VAL A 1 106 ? 13.572 1.084 -6.850 1.00 97.69 106 VAL A N 1
ATOM 791 C CA . VAL A 1 106 ? 14.487 2.130 -7.309 1.00 97.69 106 VAL A CA 1
ATOM 792 C C . VAL A 1 106 ? 14.104 3.530 -6.812 1.00 97.69 106 VAL A C 1
ATOM 794 O O . VAL A 1 106 ? 14.996 4.347 -6.572 1.00 97.69 106 VAL A O 1
ATOM 797 N N . MET A 1 107 ? 12.810 3.823 -6.640 1.00 97.19 107 MET A N 1
ATOM 798 C CA . MET A 1 107 ? 12.356 5.127 -6.156 1.00 97.19 107 MET A CA 1
ATOM 799 C C . MET A 1 107 ? 12.803 5.348 -4.713 1.00 97.19 107 MET A C 1
ATOM 801 O O . MET A 1 107 ? 13.347 6.407 -4.397 1.00 97.19 107 MET A O 1
ATOM 805 N N . SER A 1 108 ? 12.683 4.334 -3.862 1.00 96.25 108 SER A N 1
ATOM 806 C CA . SER A 1 108 ? 13.196 4.425 -2.500 1.00 96.25 108 SER A CA 1
ATOM 807 C C . SER A 1 108 ? 14.722 4.419 -2.454 1.00 96.25 108 SER A C 1
ATOM 809 O O . SER A 1 108 ? 15.346 5.357 -1.957 1.00 96.25 108 SER A O 1
ATOM 811 N N . GLU A 1 109 ? 15.346 3.426 -3.082 1.00 96.00 109 GLU A N 1
ATOM 812 C CA . GLU A 1 109 ? 16.778 3.158 -2.922 1.00 96.00 109 GLU A CA 1
ATOM 813 C C . GLU A 1 109 ? 17.677 4.198 -3.607 1.00 96.00 109 GLU A C 1
ATOM 815 O O . GLU A 1 109 ? 18.798 4.453 -3.161 1.00 96.00 109 GLU A O 1
ATOM 820 N N . LYS A 1 110 ? 17.220 4.799 -4.714 1.00 96.62 110 LYS A N 1
ATOM 821 C CA . LYS A 1 110 ? 18.021 5.764 -5.490 1.00 96.62 110 LYS A CA 1
ATOM 822 C C . LYS A 1 110 ? 17.491 7.187 -5.453 1.00 96.62 110 LYS A C 1
ATOM 824 O O . LYS A 1 110 ? 18.266 8.109 -5.715 1.00 96.62 110 LYS A O 1
ATOM 829 N N . HIS A 1 111 ? 16.208 7.374 -5.161 1.00 95.69 111 HIS A N 1
ATOM 830 C CA . HIS A 1 111 ? 15.582 8.696 -5.156 1.00 95.69 111 HIS A CA 1
ATOM 831 C C . HIS A 1 111 ? 15.114 9.141 -3.769 1.00 95.69 111 HIS A C 1
ATOM 833 O O . HIS A 1 111 ? 14.671 10.278 -3.637 1.00 95.69 111 HIS A O 1
ATOM 839 N N . GLY A 1 112 ? 15.296 8.305 -2.740 1.00 95.62 112 GLY A N 1
ATOM 840 C CA . GLY A 1 112 ? 14.985 8.651 -1.357 1.00 95.62 112 GLY A CA 1
ATOM 841 C C . GLY A 1 112 ? 13.493 8.826 -1.102 1.00 95.62 112 GLY A C 1
ATOM 842 O O . GLY A 1 112 ? 13.147 9.540 -0.168 1.00 95.62 112 GLY A O 1
ATOM 843 N N . MET A 1 113 ? 12.644 8.226 -1.944 1.00 96.81 113 MET A N 1
ATOM 844 C CA . MET A 1 113 ? 11.201 8.237 -1.736 1.00 96.81 113 MET A CA 1
ATOM 845 C C . MET A 1 113 ? 10.793 7.208 -0.680 1.00 96.81 113 MET A C 1
ATOM 847 O O . MET A 1 113 ? 11.364 6.117 -0.596 1.00 96.81 113 MET A O 1
ATOM 851 N N . ASP A 1 114 ? 9.769 7.522 0.094 1.00 96.19 114 ASP A N 1
ATOM 852 C CA . ASP A 1 114 ? 9.190 6.608 1.066 1.00 96.19 114 ASP A CA 1
ATOM 853 C C . ASP A 1 114 ? 7.682 6.382 0.833 1.00 96.19 114 ASP A C 1
ATOM 855 O O . ASP A 1 114 ? 7.123 6.688 -0.224 1.00 96.19 114 ASP A O 1
ATOM 859 N N . CYS A 1 115 ? 7.013 5.773 1.815 1.00 96.50 115 CYS A N 1
ATOM 860 C CA . CYS A 1 115 ? 5.584 5.488 1.754 1.00 96.50 115 CYS A CA 1
ATOM 861 C C . CYS A 1 115 ? 4.748 6.762 1.543 1.00 96.50 115 CYS A C 1
ATOM 863 O O . CYS A 1 115 ? 3.781 6.741 0.775 1.00 96.50 115 CYS A O 1
ATOM 865 N N . ILE A 1 116 ? 5.112 7.857 2.220 1.00 96.81 116 ILE A N 1
ATOM 866 C CA . ILE A 1 116 ? 4.302 9.075 2.274 1.00 96.81 116 ILE A CA 1
ATOM 867 C C . ILE A 1 116 ? 4.457 9.917 1.005 1.00 96.81 116 ILE A C 1
ATOM 869 O O . ILE A 1 116 ? 3.517 10.617 0.634 1.00 96.81 116 ILE A O 1
ATOM 873 N N . ASP A 1 117 ? 5.565 9.777 0.271 1.00 96.75 117 ASP A N 1
ATOM 874 C CA . ASP A 1 117 ? 5.744 10.428 -1.034 1.00 96.75 117 ASP A CA 1
ATOM 875 C C . ASP A 1 117 ? 4.720 9.963 -2.084 1.00 96.75 117 ASP A C 1
ATOM 877 O O . ASP A 1 117 ? 4.411 10.693 -3.029 1.00 96.75 117 ASP A O 1
ATOM 881 N N . CYS A 1 118 ? 4.181 8.749 -1.928 1.00 96.25 118 CYS A N 1
ATOM 882 C CA . CYS A 1 118 ? 3.174 8.185 -2.830 1.00 96.25 118 CYS A CA 1
ATOM 883 C C . CYS A 1 118 ? 1.773 8.131 -2.216 1.00 96.25 118 CYS A C 1
ATOM 885 O O . CYS A 1 118 ? 0.803 8.490 -2.886 1.00 96.25 118 CYS A O 1
ATOM 887 N N . HIS A 1 119 ? 1.650 7.661 -0.974 1.00 96.44 119 HIS A N 1
ATOM 888 C CA . HIS A 1 119 ? 0.356 7.456 -0.319 1.00 96.44 119 HIS A CA 1
ATOM 889 C C . HIS A 1 119 ? -0.124 8.674 0.483 1.00 96.44 119 HIS A C 1
ATOM 891 O O . HIS A 1 119 ? -1.326 8.807 0.710 1.00 96.44 119 HIS A O 1
ATOM 897 N N . GLY A 1 120 ? 0.782 9.575 0.873 1.00 96.12 120 GLY A N 1
ATOM 898 C CA . GLY A 1 120 ? 0.529 10.573 1.911 1.00 96.12 120 GLY A CA 1
ATOM 899 C C . GLY A 1 120 ? 0.615 9.984 3.324 1.00 96.12 120 GLY A C 1
ATOM 900 O O . GLY A 1 120 ? 0.944 8.811 3.500 1.00 96.12 120 GLY A O 1
ATOM 901 N N . GLY A 1 121 ? 0.340 10.825 4.323 1.00 97.06 121 GLY A N 1
ATOM 902 C CA . GLY A 1 121 ? 0.245 10.426 5.730 1.00 97.06 121 GLY A CA 1
ATOM 903 C C . GLY A 1 121 ? -1.035 9.654 6.068 1.00 97.06 121 GLY A C 1
ATOM 904 O O . GLY A 1 121 ? -1.829 9.325 5.181 1.00 97.06 121 GLY A O 1
ATOM 905 N N . MET A 1 122 ? -1.259 9.402 7.357 1.00 97.62 122 MET A N 1
ATOM 906 C CA . MET A 1 122 ? -2.416 8.649 7.853 1.00 97.62 122 MET A CA 1
ATOM 907 C C . MET A 1 122 ? -3.754 9.264 7.417 1.00 97.62 122 MET A C 1
ATOM 909 O O . MET A 1 122 ? -4.602 8.531 6.908 1.00 97.62 122 MET A O 1
ATOM 913 N N . GLU A 1 123 ? -3.927 10.590 7.509 1.00 97.25 123 GLU A N 1
ATOM 914 C CA . GLU A 1 123 ? -5.161 11.278 7.081 1.00 97.25 123 GLU A CA 1
ATOM 915 C C . GLU A 1 123 ? -5.474 11.064 5.578 1.00 97.25 123 GLU A C 1
ATOM 917 O O . GLU A 1 123 ? -6.577 10.624 5.240 1.00 97.25 123 GLU A O 1
ATOM 922 N N . PRO A 1 124 ? -4.566 11.331 4.616 1.00 97.00 124 PRO A N 1
ATOM 923 C CA . PRO A 1 124 ? -4.827 11.006 3.211 1.00 97.00 124 PRO A CA 1
ATOM 924 C C . PRO A 1 124 ? -5.188 9.535 2.966 1.00 97.00 124 PRO A C 1
ATOM 926 O O . PRO A 1 124 ? -6.071 9.250 2.150 1.00 97.00 124 PRO A O 1
ATOM 929 N N . VAL A 1 125 ? -4.536 8.605 3.671 1.00 97.50 125 VAL A N 1
ATOM 930 C CA . VAL A 1 125 ? -4.793 7.167 3.523 1.00 97.50 125 VAL A CA 1
ATOM 931 C C . VAL A 1 125 ? -6.146 6.771 4.121 1.00 97.50 125 VAL A C 1
ATOM 933 O O . VAL A 1 125 ? -6.863 5.974 3.508 1.00 97.50 125 VAL A O 1
ATOM 936 N N . SER A 1 126 ? -6.543 7.356 5.256 1.00 97.75 126 SER A N 1
ATOM 937 C CA . SER A 1 126 ? -7.847 7.110 5.886 1.00 97.75 126 SER A CA 1
ATOM 938 C C . SER A 1 126 ? -9.015 7.591 5.018 1.00 97.75 126 SER A C 1
ATOM 940 O O . SER A 1 126 ? -10.108 7.027 5.062 1.00 97.75 126 SER A O 1
ATOM 942 N N . ASN A 1 127 ? -8.766 8.574 4.152 1.00 97.19 127 ASN A N 1
ATOM 943 C CA . ASN A 1 127 ? -9.748 9.137 3.232 1.00 97.19 127 ASN A CA 1
ATOM 944 C C . ASN A 1 127 ? -9.912 8.357 1.913 1.00 97.19 127 ASN A C 1
ATOM 946 O O . ASN A 1 127 ? -10.731 8.745 1.073 1.00 97.19 127 ASN A O 1
ATOM 950 N N . ASN A 1 128 ? -9.172 7.264 1.688 1.00 96.75 128 ASN A N 1
ATOM 951 C CA . ASN A 1 128 ? -9.319 6.474 0.465 1.00 96.75 128 ASN A CA 1
ATOM 952 C C . ASN A 1 128 ? -10.684 5.752 0.448 1.00 96.75 128 ASN A C 1
ATOM 954 O O . ASN A 1 128 ? -10.932 4.878 1.279 1.00 96.75 128 ASN A O 1
ATOM 958 N N . PRO A 1 129 ? -11.584 6.043 -0.512 1.00 94.38 129 PRO A N 1
ATOM 959 C CA . PRO A 1 129 ? -12.906 5.418 -0.548 1.00 94.38 129 PRO A CA 1
ATOM 960 C C . PRO A 1 129 ? -12.871 3.964 -1.037 1.00 94.38 129 PRO A C 1
ATOM 962 O O . PRO A 1 129 ? -13.887 3.274 -0.996 1.00 94.38 129 PRO A O 1
ATOM 965 N N . SER A 1 130 ? -11.749 3.495 -1.591 1.00 95.56 130 SER A N 1
ATOM 966 C CA . SER A 1 130 ? -11.619 2.124 -2.099 1.00 95.56 130 SER A CA 1
ATOM 967 C C . SER A 1 130 ? -10.192 1.586 -1.920 1.00 95.56 130 SER A C 1
ATOM 969 O O . SER A 1 130 ? -9.498 1.345 -2.916 1.00 95.56 130 SER A O 1
ATOM 971 N N . PRO A 1 131 ? -9.742 1.370 -0.668 1.00 95.94 131 PRO A N 1
ATOM 972 C CA . PRO A 1 131 ? -8.417 0.818 -0.375 1.00 95.94 131 PRO A CA 1
ATOM 973 C C . PRO A 1 131 ? -8.188 -0.500 -1.123 1.00 95.94 131 PRO A C 1
ATOM 975 O O . PRO A 1 131 ? -9.129 -1.282 -1.275 1.00 95.94 131 PRO A O 1
ATOM 978 N N . TRP A 1 132 ? -6.964 -0.765 -1.591 1.00 94.62 132 TRP A N 1
ATOM 979 C CA . TRP A 1 132 ? -6.562 -1.933 -2.400 1.00 94.62 132 TRP A CA 1
ATOM 980 C C . TRP A 1 132 ? -7.105 -1.988 -3.834 1.00 94.62 132 TRP A C 1
ATOM 982 O O . TRP A 1 132 ? -6.624 -2.792 -4.644 1.00 94.62 132 TRP A O 1
ATOM 992 N N . LEU A 1 133 ? -8.091 -1.153 -4.170 1.00 96.19 133 LEU A N 1
ATOM 993 C CA . LEU A 1 133 ? -8.665 -1.023 -5.515 1.00 96.19 133 LEU A CA 1
ATOM 994 C C . LEU A 1 133 ? -8.333 0.322 -6.171 1.00 96.19 133 LEU A C 1
ATOM 996 O O . LEU A 1 133 ? -8.397 0.436 -7.396 1.00 96.19 133 LEU A O 1
ATOM 1000 N N . ASN A 1 134 ? -7.941 1.307 -5.369 1.00 93.94 134 ASN A N 1
ATOM 1001 C CA . ASN A 1 134 ? -7.494 2.623 -5.784 1.00 93.94 134 ASN A CA 1
ATOM 1002 C C . ASN A 1 134 ? -6.192 2.954 -5.048 1.00 93.94 134 ASN A C 1
ATOM 1004 O O . ASN A 1 134 ? -6.207 3.164 -3.839 1.00 93.94 134 ASN A O 1
ATOM 1008 N N . GLU A 1 135 ? -5.082 2.972 -5.780 1.00 95.31 135 GLU A N 1
ATOM 1009 C CA . GLU A 1 135 ? -3.727 3.116 -5.239 1.00 95.31 135 GLU A CA 1
ATOM 1010 C C . GLU A 1 135 ? -2.982 4.254 -5.953 1.00 95.31 135 GLU A C 1
ATOM 1012 O O . GLU A 1 135 ? -3.426 4.687 -7.027 1.00 95.31 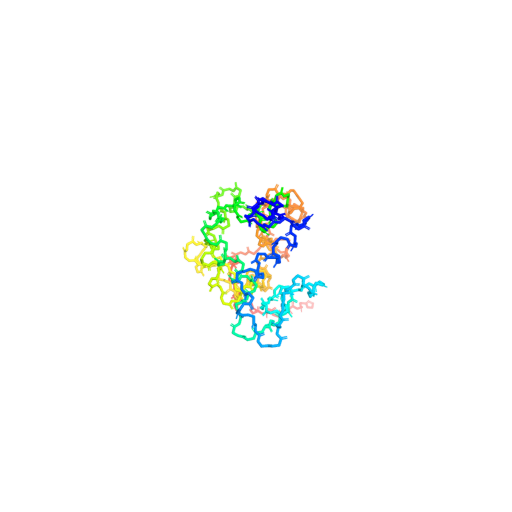135 GLU A O 1
ATOM 1017 N N . PRO A 1 136 ? -1.854 4.743 -5.399 1.00 95.25 136 PRO A N 1
ATOM 1018 C CA . PRO A 1 136 ? -1.077 5.813 -6.007 1.00 95.25 136 PRO A CA 1
ATOM 1019 C C . PRO A 1 136 ? -0.750 5.551 -7.476 1.00 95.25 136 PRO A C 1
ATOM 1021 O O . PRO A 1 136 ? -0.317 4.466 -7.881 1.00 95.25 136 PRO A O 1
ATOM 1024 N N . ARG A 1 137 ? -0.976 6.580 -8.293 1.00 95.06 137 ARG A N 1
ATOM 1025 C CA . ARG A 1 137 ? -0.794 6.505 -9.740 1.00 95.06 137 ARG A CA 1
ATOM 1026 C C . ARG A 1 137 ? 0.579 6.990 -10.155 1.00 95.06 137 ARG A C 1
ATOM 1028 O O . ARG A 1 137 ? 0.992 8.075 -9.761 1.00 95.06 137 ARG A O 1
ATOM 1035 N N . CYS A 1 138 ? 1.238 6.245 -11.034 1.00 93.94 138 CYS A N 1
ATOM 1036 C CA . CYS A 1 138 ? 2.560 6.603 -11.553 1.00 93.94 138 CYS A CA 1
ATOM 1037 C C . CYS A 1 138 ? 2.487 7.700 -12.629 1.00 93.94 138 CYS A C 1
ATOM 1039 O O . CYS A 1 138 ? 3.457 8.425 -12.839 1.00 93.94 138 CYS A O 1
ATOM 1041 N N . ASP A 1 139 ? 1.337 7.829 -13.300 1.00 94.25 139 ASP A N 1
ATOM 1042 C CA . ASP A 1 139 ? 1.096 8.755 -14.417 1.00 94.25 139 ASP A CA 1
ATOM 1043 C C . ASP A 1 139 ? 0.688 10.173 -13.985 1.00 94.25 139 ASP A C 1
ATOM 1045 O O . ASP A 1 139 ? 0.352 11.023 -14.818 1.00 94.25 139 ASP A O 1
ATOM 1049 N N . ASN A 1 140 ? 0.731 10.449 -12.680 1.00 92.81 140 ASN A N 1
ATOM 1050 C CA . ASN A 1 140 ? 0.461 11.772 -12.141 1.00 92.81 140 ASN A CA 1
ATOM 1051 C C . ASN A 1 140 ? 1.618 12.750 -12.454 1.00 92.81 140 ASN A C 1
ATOM 1053 O O . ASN A 1 140 ? 2.751 12.342 -12.711 1.00 92.81 140 ASN A O 1
ATOM 1057 N N . ALA A 1 141 ? 1.336 14.056 -12.425 1.00 92.69 141 ALA A N 1
ATOM 1058 C CA . ALA A 1 141 ? 2.299 15.095 -12.810 1.00 92.69 141 ALA A CA 1
AT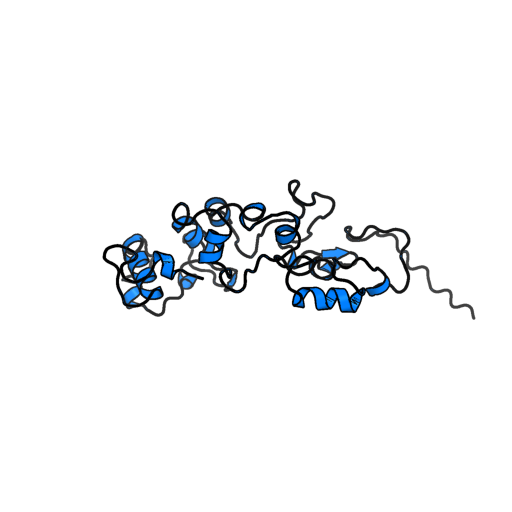OM 1059 C C . ALA A 1 141 ? 3.486 15.273 -11.842 1.00 92.69 141 ALA A C 1
ATOM 1061 O O . ALA A 1 141 ? 4.508 15.812 -12.256 1.00 92.69 141 ALA A O 1
ATOM 1062 N N . ALA A 1 142 ? 3.350 14.858 -10.580 1.00 91.31 142 ALA A N 1
ATOM 1063 C CA . ALA A 1 142 ? 4.447 14.840 -9.611 1.00 91.31 142 ALA A CA 1
ATOM 1064 C C . ALA A 1 142 ? 5.364 13.613 -9.790 1.00 91.31 142 ALA A C 1
ATOM 1066 O O . ALA A 1 142 ? 6.476 13.599 -9.270 1.00 91.31 142 ALA A O 1
ATOM 1067 N N . CYS A 1 143 ? 4.912 12.611 -10.550 1.00 94.06 143 CYS A N 1
ATOM 1068 C CA . CYS A 1 143 ? 5.648 11.399 -10.885 1.00 94.06 143 CYS A CA 1
ATOM 1069 C C . CYS A 1 143 ? 6.041 11.400 -12.377 1.00 94.06 143 CYS A C 1
ATOM 1071 O O . CYS A 1 143 ? 6.655 12.347 -12.865 1.00 94.06 143 CYS A O 1
ATOM 1073 N N . HIS A 1 144 ? 5.718 10.342 -13.128 1.00 92.50 144 HIS A N 1
ATOM 1074 C CA . HIS A 1 144 ? 6.164 10.180 -14.516 1.00 92.50 144 HIS A CA 1
ATOM 1075 C C . HIS A 1 144 ? 5.342 11.002 -15.524 1.00 92.50 144 HIS A C 1
ATOM 1077 O O . HIS A 1 144 ? 5.764 11.203 -16.665 1.00 92.50 144 HIS A O 1
ATOM 1083 N N . GLY A 1 145 ? 4.181 11.512 -15.114 1.00 92.56 145 GLY A N 1
ATOM 1084 C CA . GLY A 1 145 ? 3.312 12.330 -15.947 1.00 92.56 145 GLY A CA 1
ATOM 1085 C C . GLY A 1 145 ? 2.607 11.562 -17.067 1.00 92.56 145 GLY A C 1
ATOM 1086 O O . GLY A 1 145 ? 2.650 10.335 -17.181 1.00 92.56 145 GLY A O 1
ATOM 1087 N N . SER A 1 146 ? 1.944 12.321 -17.940 1.00 87.38 146 SER A N 1
ATOM 1088 C CA . SER A 1 146 ? 0.995 11.797 -18.930 1.00 87.38 146 SER A CA 1
ATOM 1089 C C . SER A 1 146 ? 1.604 10.905 -20.017 1.00 87.38 146 SER A C 1
ATOM 1091 O O . SER A 1 146 ? 0.858 10.223 -20.719 1.00 87.38 146 SER A O 1
ATOM 1093 N N . GLY A 1 147 ? 2.934 10.882 -20.155 1.00 86.19 147 GLY A N 1
ATOM 1094 C CA . GLY A 1 147 ? 3.639 9.988 -21.079 1.00 86.19 147 GLY A CA 1
ATOM 1095 C C . GLY A 1 147 ? 3.582 8.507 -20.684 1.00 86.19 147 GLY A C 1
ATOM 1096 O O . GLY A 1 147 ? 3.854 7.658 -21.524 1.00 86.19 147 GLY A O 1
ATOM 1097 N N . TYR A 1 148 ? 3.196 8.198 -19.441 1.00 89.12 148 TYR A N 1
ATOM 1098 C CA . TYR A 1 148 ? 3.261 6.854 -18.850 1.00 89.12 148 TYR A CA 1
ATOM 1099 C C . TYR A 1 148 ? 1.898 6.405 -18.323 1.00 89.12 148 TYR A C 1
ATOM 1101 O O . TYR A 1 148 ? 1.781 5.847 -17.233 1.00 89.12 148 TYR A O 1
ATOM 1109 N N . LYS A 1 149 ? 0.848 6.712 -19.089 1.00 91.00 149 LYS A N 1
ATOM 1110 C CA . LYS A 1 149 ? -0.543 6.525 -18.682 1.00 91.00 149 LYS A CA 1
ATOM 1111 C C . LYS A 1 149 ? -0.833 5.078 -18.273 1.00 91.00 149 LYS A C 1
ATOM 1113 O O . LYS A 1 149 ? -0.617 4.145 -19.039 1.00 91.00 149 LYS A O 1
ATOM 1118 N N . GLN A 1 150 ? -1.422 4.923 -17.096 1.00 93.62 150 GLN A N 1
ATOM 1119 C CA . GLN A 1 150 ? -1.961 3.659 -16.607 1.00 93.62 150 GLN A CA 1
ATOM 1120 C C . GLN A 1 150 ? -3.408 3.496 -17.109 1.00 93.62 150 GLN A C 1
ATOM 1122 O O . GLN A 1 150 ? -4.247 4.379 -16.922 1.00 93.62 150 GLN A O 1
ATOM 1127 N N . ASP A 1 151 ? -3.732 2.380 -17.758 1.00 93.62 151 ASP A N 1
ATOM 1128 C CA . ASP A 1 151 ? -5.076 2.113 -18.299 1.00 93.62 151 ASP A CA 1
ATOM 1129 C C . ASP A 1 151 ? -6.048 1.511 -17.266 1.00 93.62 151 ASP A C 1
ATOM 1131 O O . ASP A 1 151 ? -7.245 1.416 -17.535 1.00 93.62 151 ASP A O 1
ATOM 1135 N N . GLN A 1 152 ? -5.554 1.143 -16.081 1.00 95.69 152 GLN A N 1
ATOM 1136 C CA . GLN A 1 152 ? -6.346 0.664 -14.947 1.00 95.69 152 GLN A CA 1
ATOM 1137 C C . GLN A 1 152 ? -6.118 1.539 -13.707 1.00 95.69 152 GLN A C 1
ATOM 1139 O O . GLN A 1 152 ? -5.112 2.249 -13.635 1.00 95.69 152 GLN A O 1
ATOM 1144 N N . PRO A 1 153 ? -7.008 1.487 -12.694 1.00 94.88 153 PRO A N 1
ATOM 1145 C CA . PRO A 1 153 ? -6.776 2.146 -11.406 1.00 94.88 153 PRO A CA 1
ATOM 1146 C C . PRO A 1 153 ? -5.479 1.696 -10.723 1.00 94.88 153 PRO A C 1
ATOM 1148 O O . PRO A 1 153 ? -4.780 2.514 -10.139 1.00 94.88 153 PRO A O 1
ATOM 1151 N N . LEU A 1 154 ? -5.132 0.410 -10.850 1.00 96.25 154 LEU A N 1
ATOM 1152 C CA . LEU A 1 154 ? -3.959 -0.188 -10.217 1.00 96.25 154 LEU A CA 1
ATOM 1153 C C . LEU A 1 154 ? -2.808 -0.373 -11.207 1.00 96.25 154 LEU A C 1
ATOM 1155 O O . LEU A 1 154 ? -2.987 -0.991 -12.262 1.00 96.25 154 LEU A O 1
ATOM 1159 N N . TYR A 1 155 ? -1.596 0.025 -10.807 1.00 96.69 155 TYR A N 1
ATOM 1160 C CA . TYR A 1 155 ? -0.359 -0.221 -11.561 1.00 96.69 155 TYR A CA 1
ATOM 1161 C C . TYR A 1 155 ? -0.216 -1.687 -11.989 1.00 96.69 155 TYR A C 1
ATOM 1163 O O . TYR A 1 155 ? -0.004 -1.987 -13.160 1.00 96.69 155 TYR A O 1
ATOM 1171 N N . ARG A 1 156 ? -0.395 -2.621 -11.044 1.00 95.38 156 ARG A N 1
ATOM 1172 C CA . ARG A 1 156 ? -0.187 -4.063 -11.273 1.00 95.38 156 ARG A CA 1
ATOM 1173 C C . ARG A 1 156 ? -1.134 -4.665 -12.315 1.00 95.38 156 ARG A C 1
ATOM 1175 O O . ARG A 1 156 ? -0.879 -5.754 -12.815 1.00 95.38 156 ARG A O 1
ATOM 1182 N N . LEU A 1 157 ? -2.251 -3.987 -12.582 1.00 96.00 157 LEU A N 1
ATOM 1183 C CA . LEU A 1 157 ? -3.239 -4.382 -13.584 1.00 96.00 157 LEU A CA 1
ATOM 1184 C C . LEU A 1 157 ? -3.111 -3.569 -14.871 1.00 96.00 157 LEU A C 1
ATOM 1186 O O . LEU A 1 157 ? -3.717 -3.948 -15.872 1.00 96.00 157 LEU A O 1
ATOM 1190 N N . SER A 1 158 ? -2.344 -2.479 -14.836 1.00 95.62 158 SER A N 1
ATOM 1191 C CA . SER A 1 158 ? -2.176 -1.593 -15.974 1.00 95.62 158 SER A CA 1
ATOM 1192 C C . SER A 1 158 ? -1.257 -2.208 -17.017 1.00 95.62 158 SER A C 1
ATOM 1194 O O . SER A 1 158 ? -0.324 -2.952 -16.694 1.00 95.62 158 SER A O 1
ATOM 1196 N N . LYS A 1 159 ? -1.538 -1.900 -18.278 1.00 93.31 159 LYS A N 1
ATOM 1197 C CA . LYS A 1 159 ? -0.852 -2.435 -19.447 1.00 93.31 159 LYS A CA 1
ATOM 1198 C C . LYS A 1 159 ? -0.427 -1.323 -20.394 1.00 93.31 159 LYS A C 1
ATOM 1200 O O . LYS A 1 159 ? -1.054 -0.272 -20.465 1.00 93.31 159 LYS A O 1
ATOM 1205 N N . GLY A 1 160 ? 0.628 -1.601 -21.151 1.00 87.50 160 GLY A N 1
ATOM 1206 C CA . GLY A 1 160 ? 1.169 -0.699 -22.163 1.00 87.50 160 GLY A CA 1
ATOM 1207 C C . GLY A 1 160 ? 1.599 -1.465 -23.409 1.00 87.50 160 GLY A C 1
ATOM 1208 O O . GLY A 1 160 ? 0.773 -2.103 -24.068 1.00 87.50 160 GLY A O 1
ATOM 1209 N N . HIS A 1 161 ? 2.897 -1.407 -23.713 1.00 88.62 161 HIS A N 1
ATOM 1210 C CA . HIS A 1 161 ? 3.552 -2.037 -24.866 1.00 88.62 161 HIS A CA 1
ATOM 1211 C C . HIS A 1 161 ? 3.005 -3.428 -25.206 1.00 88.62 161 HIS A C 1
ATOM 1213 O O . HIS A 1 161 ? 3.217 -4.393 -24.471 1.00 88.62 161 HIS A O 1
ATOM 1219 N N . GLY A 1 162 ? 2.277 -3.538 -26.321 1.00 85.94 162 GLY A N 1
ATOM 1220 C CA . GLY A 1 162 ? 1.744 -4.818 -26.798 1.00 85.94 162 GLY A CA 1
ATOM 1221 C C . GLY A 1 162 ? 0.834 -5.543 -25.798 1.00 85.94 162 GLY A C 1
ATOM 1222 O O . GLY A 1 162 ? 0.826 -6.773 -25.780 1.00 85.94 162 GLY A O 1
ATOM 1223 N N . ASN A 1 163 ? 0.086 -4.804 -24.965 1.00 88.25 163 ASN A N 1
ATOM 1224 C CA . ASN A 1 163 ? -0.806 -5.343 -23.928 1.00 88.25 163 ASN A CA 1
ATOM 1225 C C . ASN A 1 163 ? -0.068 -6.118 -22.813 1.00 88.25 163 ASN A C 1
ATOM 1227 O O . ASN A 1 163 ? -0.668 -6.945 -22.119 1.00 88.25 163 ASN A O 1
ATOM 1231 N N . LEU A 1 164 ? 1.231 -5.862 -22.631 1.00 91.69 164 LEU A N 1
ATOM 1232 C CA . LEU A 1 164 ? 1.993 -6.352 -21.486 1.00 91.69 164 LEU A CA 1
ATOM 1233 C C . LEU A 1 164 ? 1.692 -5.506 -20.253 1.00 91.69 164 LEU A C 1
ATOM 1235 O O . LEU A 1 164 ? 1.573 -4.284 -20.344 1.00 91.69 164 LEU A O 1
ATOM 1239 N N . TYR A 1 165 ? 1.594 -6.163 -19.097 1.00 95.06 165 TYR A N 1
ATOM 1240 C CA . TYR A 1 165 ? 1.499 -5.467 -17.816 1.00 95.06 165 TYR A CA 1
ATOM 1241 C C . TYR A 1 165 ? 2.742 -4.613 -17.582 1.00 95.06 165 TYR A C 1
ATOM 1243 O O . TYR A 1 165 ? 3.848 -5.066 -17.876 1.00 95.06 165 TYR A O 1
ATOM 1251 N N . CYS A 1 166 ? 2.585 -3.437 -16.974 1.00 95.38 166 CYS A N 1
ATOM 1252 C CA . CYS A 1 166 ? 3.719 -2.585 -16.598 1.00 95.38 166 CYS A CA 1
ATOM 1253 C C . CYS A 1 166 ? 4.755 -3.372 -15.770 1.00 95.38 166 CYS A C 1
ATOM 1255 O O . CYS A 1 166 ? 5.951 -3.336 -16.062 1.00 95.38 166 CYS A O 1
ATOM 1257 N N . ALA A 1 167 ? 4.274 -4.200 -14.836 1.00 96.25 167 ALA A N 1
ATOM 1258 C CA . ALA A 1 167 ? 5.104 -5.060 -13.993 1.00 96.25 167 ALA A CA 1
ATOM 1259 C C . ALA A 1 167 ? 5.914 -6.122 -14.764 1.00 96.25 167 ALA A C 1
ATOM 1261 O O . ALA A 1 167 ? 6.901 -6.660 -14.259 1.00 96.25 167 ALA A O 1
ATOM 1262 N N . ALA A 1 168 ? 5.541 -6.439 -16.007 1.00 94.56 168 ALA A N 1
ATOM 1263 C CA . ALA A 1 168 ? 6.338 -7.335 -16.836 1.00 94.56 168 ALA A CA 1
ATOM 1264 C C . ALA A 1 168 ? 7.706 -6.721 -17.163 1.00 94.56 168 ALA A C 1
ATOM 1266 O O . ALA A 1 168 ? 8.693 -7.453 -17.160 1.00 94.56 168 ALA A O 1
ATOM 1267 N N . CYS A 1 169 ? 7.783 -5.403 -17.363 1.00 95.38 169 CYS A N 1
ATOM 1268 C CA . CYS A 1 169 ? 9.040 -4.710 -17.654 1.00 95.38 169 CYS A CA 1
ATOM 1269 C C . CYS A 1 169 ? 9.673 -4.072 -16.419 1.00 95.38 169 CYS A C 1
ATOM 1271 O O . CYS A 1 169 ? 10.889 -4.047 -16.321 1.00 95.38 169 CYS A O 1
ATOM 1273 N N . HIS A 1 170 ? 8.864 -3.584 -15.484 1.00 96.94 170 HIS A N 1
ATOM 1274 C CA . HIS A 1 170 ? 9.329 -2.767 -14.361 1.00 96.94 170 HIS A CA 1
ATOM 1275 C C . HIS A 1 170 ? 9.285 -3.483 -13.003 1.00 96.94 170 HIS A C 1
ATOM 1277 O O . HIS A 1 170 ? 9.811 -2.939 -12.048 1.00 96.94 170 HIS A O 1
ATOM 1283 N N . ASP A 1 171 ? 8.716 -4.692 -12.923 1.00 97.50 171 ASP A N 1
ATOM 1284 C CA . ASP A 1 171 ? 8.443 -5.461 -11.692 1.00 97.50 171 ASP A CA 1
ATOM 1285 C C . ASP A 1 171 ? 7.228 -4.996 -10.855 1.00 97.50 171 ASP A C 1
ATOM 1287 O O . ASP A 1 171 ? 6.452 -4.131 -11.256 1.00 97.50 171 ASP A O 1
ATOM 1291 N N . SER A 1 172 ? 6.974 -5.665 -9.731 1.00 95.75 172 SER A N 1
ATOM 1292 C CA . SER A 1 172 ? 5.861 -5.397 -8.815 1.00 95.75 172 SER A CA 1
ATOM 1293 C C . SER A 1 172 ? 5.948 -4.004 -8.168 1.00 95.75 172 SER A C 1
ATOM 1295 O O . SER A 1 172 ? 7.050 -3.538 -7.881 1.00 95.75 172 SER A O 1
ATOM 1297 N N . PRO A 1 173 ? 4.806 -3.366 -7.814 1.00 95.38 173 PRO A N 1
ATOM 1298 C CA . PRO A 1 173 ? 4.799 -2.248 -6.870 1.00 95.38 173 PRO A CA 1
ATOM 1299 C C . PRO A 1 173 ? 5.659 -2.531 -5.639 1.00 95.38 173 PRO A C 1
ATOM 1301 O O . PRO A 1 173 ? 5.685 -3.671 -5.160 1.00 95.38 173 PRO A O 1
ATOM 1304 N N . HIS A 1 174 ? 6.337 -1.492 -5.151 1.00 95.94 174 HIS A N 1
ATOM 1305 C CA . HIS A 1 174 ? 7.299 -1.533 -4.045 1.00 95.94 174 HIS A CA 1
ATOM 1306 C C . HIS A 1 174 ? 8.582 -2.335 -4.320 1.00 95.94 174 HIS A C 1
ATOM 1308 O O . HIS A 1 174 ? 9.487 -2.327 -3.492 1.00 95.94 174 HIS A O 1
ATOM 1314 N N . ALA A 1 175 ? 8.698 -2.986 -5.481 1.00 96.81 175 ALA A N 1
ATOM 1315 C CA . ALA A 1 175 ? 9.890 -3.698 -5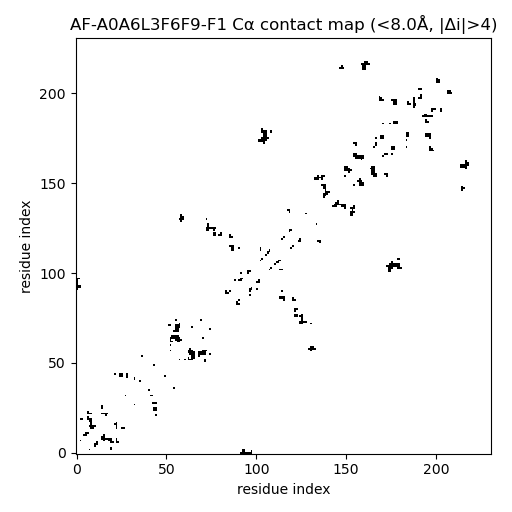.938 1.00 96.81 175 ALA A CA 1
ATOM 1316 C C . ALA A 1 175 ? 10.300 -3.286 -7.365 1.00 96.81 175 ALA A C 1
ATOM 1318 O O . ALA A 1 175 ? 10.992 -4.038 -8.046 1.00 96.81 175 ALA A O 1
ATOM 1319 N N . ILE A 1 176 ? 9.871 -2.100 -7.822 1.00 97.50 176 ILE A N 1
ATOM 1320 C CA . ILE A 1 176 ? 10.192 -1.577 -9.151 1.00 97.50 176 ILE A CA 1
ATOM 1321 C C . ILE A 1 176 ? 11.705 -1.591 -9.383 1.00 97.50 176 ILE A C 1
ATOM 1323 O O . ILE A 1 176 ? 12.494 -1.104 -8.569 1.00 97.50 176 ILE A O 1
ATOM 1327 N N . ALA A 1 177 ? 12.095 -2.175 -10.510 1.00 97.38 177 ALA A N 1
ATOM 1328 C CA . ALA A 1 177 ? 13.477 -2.463 -10.825 1.00 97.38 177 ALA A CA 1
ATOM 1329 C C . ALA A 1 177 ? 14.306 -1.191 -11.090 1.00 97.38 177 ALA A C 1
ATOM 1331 O O . ALA A 1 177 ? 13.814 -0.251 -11.719 1.00 97.38 177 ALA A O 1
ATOM 1332 N N . PRO A 1 178 ? 15.594 -1.187 -10.705 1.00 97.25 178 PRO A N 1
ATOM 1333 C CA . PRO A 1 178 ? 16.259 -2.212 -9.899 1.00 97.25 178 PRO A CA 1
ATOM 1334 C C . PRO A 1 178 ? 15.903 -2.094 -8.407 1.00 97.25 178 PRO A C 1
ATOM 1336 O O . PRO A 1 178 ? 16.089 -1.039 -7.803 1.00 97.25 178 PRO A O 1
ATOM 1339 N N . SER A 1 179 ? 15.466 -3.204 -7.809 1.00 95.94 179 SER A N 1
ATOM 1340 C CA . SER A 1 179 ? 15.282 -3.323 -6.358 1.00 95.94 179 SER A CA 1
ATOM 1341 C C . SER A 1 179 ? 16.620 -3.548 -5.635 1.00 95.94 179 SER A C 1
ATOM 1343 O O . SER A 1 179 ? 17.581 -4.038 -6.242 1.00 95.94 179 SER A O 1
ATOM 1345 N N . ARG A 1 180 ? 16.685 -3.242 -4.326 1.00 95.62 180 ARG A N 1
ATOM 1346 C CA . ARG A 1 180 ? 17.815 -3.647 -3.466 1.00 95.62 180 ARG A CA 1
ATOM 1347 C C . ARG A 1 180 ? 17.939 -5.163 -3.286 1.00 95.62 180 ARG A C 1
ATOM 1349 O O . ARG A 1 180 ? 19.032 -5.644 -2.989 1.00 95.62 180 ARG A O 1
ATOM 1356 N N . GLU A 1 181 ? 16.856 -5.922 -3.462 1.00 95.25 181 GLU A N 1
ATOM 1357 C CA . GLU A 1 181 ? 16.863 -7.364 -3.218 1.00 95.25 181 GLU A CA 1
ATOM 1358 C C . GLU A 1 181 ? 17.330 -8.132 -4.455 1.00 95.25 181 GLU A C 1
ATOM 1360 O O . GLU A 1 181 ? 16.741 -8.065 -5.535 1.00 95.25 181 GLU A O 1
ATOM 1365 N N . ALA A 1 182 ? 18.376 -8.944 -4.288 1.00 95.94 182 ALA A N 1
ATOM 1366 C CA . ALA A 1 182 ? 18.958 -9.712 -5.389 1.00 95.94 182 ALA A CA 1
ATOM 1367 C C . ALA A 1 182 ? 17.972 -10.711 -6.023 1.00 95.94 182 ALA A C 1
ATOM 1369 O O . ALA A 1 182 ? 18.123 -11.061 -7.192 1.00 95.94 182 ALA A O 1
ATOM 1370 N N . ASN A 1 183 ? 16.965 -11.166 -5.272 1.00 95.75 183 ASN A N 1
ATOM 1371 C CA . ASN A 1 183 ? 15.959 -12.097 -5.781 1.00 95.75 183 ASN A CA 1
ATOM 1372 C C . ASN A 1 183 ? 15.038 -11.459 -6.831 1.00 95.75 183 ASN A C 1
ATOM 1374 O O . ASN A 1 183 ? 14.662 -12.145 -7.780 1.00 95.75 183 ASN A O 1
ATOM 1378 N N . ASP A 1 184 ? 14.728 -10.166 -6.710 1.00 96.50 184 ASP A N 1
ATOM 1379 C CA . ASP A 1 184 ? 13.912 -9.443 -7.697 1.00 96.50 184 ASP A CA 1
ATOM 1380 C C . ASP A 1 184 ? 14.707 -9.235 -9.008 1.00 96.50 184 ASP A C 1
ATOM 1382 O O . ASP A 1 184 ? 14.165 -9.267 -10.113 1.00 96.50 184 ASP A O 1
ATOM 1386 N N . ALA A 1 185 ? 16.041 -9.156 -8.910 1.00 96.75 185 ALA A N 1
ATOM 1387 C CA . ALA A 1 185 ? 16.941 -8.997 -10.053 1.00 96.75 185 ALA A CA 1
ATOM 1388 C C . ALA A 1 185 ? 17.061 -10.240 -10.957 1.00 96.75 185 ALA A C 1
ATOM 1390 O O . ALA A 1 185 ? 17.467 -10.106 -12.115 1.00 96.75 185 ALA A O 1
ATOM 1391 N N . ILE A 1 186 ? 16.741 -11.444 -10.456 1.00 97.44 186 ILE A N 1
ATOM 1392 C CA . ILE A 1 186 ? 16.986 -12.721 -11.160 1.00 97.44 186 ILE A CA 1
ATOM 1393 C C . ILE A 1 186 ? 16.356 -12.709 -12.554 1.00 97.44 186 ILE A C 1
ATOM 1395 O O . ILE A 1 186 ? 17.029 -12.980 -13.544 1.00 97.44 186 ILE A O 1
ATOM 1399 N N . LYS A 1 187 ? 15.082 -12.314 -12.645 1.00 95.62 187 LYS A N 1
ATOM 1400 C CA . LYS A 1 187 ? 14.351 -12.241 -13.917 1.00 95.62 187 LYS A CA 1
ATOM 1401 C C . LYS A 1 187 ? 15.038 -11.311 -14.922 1.00 95.62 187 LYS A C 1
ATOM 1403 O O . LYS A 1 187 ? 15.112 -11.640 -16.101 1.00 95.62 187 LYS A O 1
ATOM 1408 N N . PHE A 1 188 ? 15.509 -10.148 -14.482 1.00 98.06 188 PHE A N 1
ATOM 1409 C CA . PHE A 1 188 ? 16.136 -9.165 -15.367 1.00 98.06 188 PHE A CA 1
ATOM 1410 C C . PHE A 1 188 ? 17.488 -9.662 -15.878 1.00 98.06 188 PHE A C 1
ATOM 1412 O O . PHE A 1 188 ? 17.753 -9.623 -17.079 1.00 98.06 188 PHE A O 1
ATOM 1419 N N . ILE A 1 189 ? 18.301 -10.237 -14.993 1.00 98.12 189 ILE A N 1
ATOM 1420 C CA . ILE A 1 189 ? 19.590 -10.826 -15.360 1.00 98.12 189 ILE A CA 1
ATOM 1421 C C . ILE A 1 189 ? 19.400 -11.984 -16.345 1.00 98.12 189 ILE A C 1
ATOM 1423 O O . ILE A 1 189 ? 20.099 -12.034 -17.355 1.00 98.12 189 ILE A O 1
ATOM 1427 N N . ASP A 1 190 ? 18.437 -12.872 -16.102 1.00 97.94 190 ASP A N 1
ATOM 1428 C CA . ASP A 1 190 ? 18.180 -14.020 -16.977 1.00 97.94 190 ASP A CA 1
ATOM 1429 C C . ASP A 1 190 ? 17.691 -13.601 -18.371 1.00 97.94 190 ASP A C 1
ATOM 1431 O O . ASP A 1 190 ? 18.021 -14.250 -19.365 1.00 97.94 190 ASP A O 1
ATOM 1435 N N . LEU A 1 191 ? 16.909 -12.521 -18.459 1.00 97.12 191 LEU A N 1
ATOM 1436 C CA . LEU A 1 191 ? 16.331 -12.060 -19.720 1.00 97.12 191 LEU A CA 1
ATOM 1437 C C . LEU A 1 191 ? 17.294 -11.186 -20.531 1.00 97.12 191 LEU A C 1
ATOM 1439 O O . LEU A 1 191 ? 17.432 -11.409 -21.731 1.00 97.12 191 LEU A O 1
ATOM 1443 N N . GLN A 1 192 ? 17.960 -10.209 -19.910 1.00 97.44 192 GLN A N 1
ATOM 1444 C CA . GLN A 1 192 ? 18.773 -9.216 -20.629 1.00 97.44 192 GLN A CA 1
ATOM 1445 C C . GLN A 1 192 ? 20.250 -9.158 -20.215 1.00 97.44 192 GLN A C 1
ATOM 1447 O O . GLN A 1 192 ? 21.034 -8.438 -20.832 1.00 97.44 192 GLN A O 1
ATOM 1452 N N . GLY A 1 193 ? 20.659 -9.930 -19.207 1.00 97.56 193 GLY A N 1
ATOM 1453 C CA . GLY A 1 193 ? 22.050 -10.028 -18.753 1.00 97.56 193 GLY A CA 1
ATOM 1454 C C . GLY A 1 193 ? 22.461 -9.017 -17.678 1.00 97.56 193 GLY A C 1
ATOM 1455 O O . GLY A 1 193 ? 23.615 -9.036 -17.251 1.00 97.56 193 GLY A O 1
ATOM 1456 N N . TYR A 1 194 ? 21.555 -8.142 -17.229 1.00 97.38 194 TYR A N 1
ATOM 1457 C CA . TYR A 1 194 ? 21.816 -7.144 -16.185 1.00 97.38 194 TYR A CA 1
ATOM 1458 C C . TYR A 1 194 ? 20.547 -6.772 -15.403 1.00 97.38 194 TYR A C 1
ATOM 1460 O O . TYR A 1 194 ? 19.432 -6.973 -15.878 1.00 97.38 194 TYR A O 1
ATOM 1468 N N . ASN A 1 195 ? 20.733 -6.243 -14.188 1.00 96.25 195 ASN A N 1
ATOM 1469 C CA . ASN A 1 195 ? 19.654 -5.826 -13.289 1.00 96.25 195 ASN A CA 1
ATOM 1470 C C . ASN A 1 195 ? 19.209 -4.385 -13.583 1.00 96.25 195 ASN A C 1
ATOM 1472 O O . ASN A 1 195 ? 19.783 -3.440 -13.040 1.00 96.25 195 ASN A O 1
ATOM 1476 N N . ASP A 1 196 ? 18.202 -4.239 -14.435 1.00 96.56 196 ASP A N 1
ATOM 1477 C CA . ASP A 1 196 ? 17.459 -2.997 -14.652 1.00 96.56 196 ASP A CA 1
ATOM 1478 C C . ASP A 1 196 ? 16.065 -3.337 -15.203 1.00 96.56 196 ASP A C 1
ATOM 1480 O O . ASP A 1 196 ? 15.805 -4.495 -15.531 1.00 96.56 196 ASP A O 1
ATOM 1484 N N . THR A 1 197 ? 15.188 -2.341 -15.339 1.00 95.50 197 THR A N 1
ATOM 1485 C CA . THR A 1 197 ? 13.942 -2.464 -16.111 1.00 95.50 197 THR A CA 1
ATOM 1486 C C . THR A 1 197 ? 14.232 -3.110 -17.474 1.00 95.50 197 THR A C 1
ATOM 1488 O O . THR A 1 197 ? 15.264 -2.844 -18.096 1.00 95.50 197 THR A O 1
ATOM 1491 N N . LEU A 1 198 ? 13.325 -3.973 -17.951 1.00 95.25 198 LEU A N 1
ATOM 1492 C CA . LEU A 1 198 ? 13.508 -4.618 -19.253 1.00 95.25 198 LEU A CA 1
ATOM 1493 C C . LEU A 1 198 ? 13.504 -3.586 -20.382 1.00 95.25 198 LEU A C 1
ATOM 1495 O O . LEU A 1 198 ? 12.483 -2.952 -20.645 1.00 95.25 198 LEU A O 1
ATOM 1499 N N . GLU A 1 199 ? 14.626 -3.495 -21.088 1.00 92.12 199 GLU A N 1
ATOM 1500 C CA . GLU A 1 199 ? 14.825 -2.567 -22.207 1.00 92.12 199 GLU A CA 1
ATOM 1501 C C . GLU A 1 199 ? 15.469 -3.229 -23.437 1.00 92.12 199 GLU A C 1
ATOM 1503 O O . G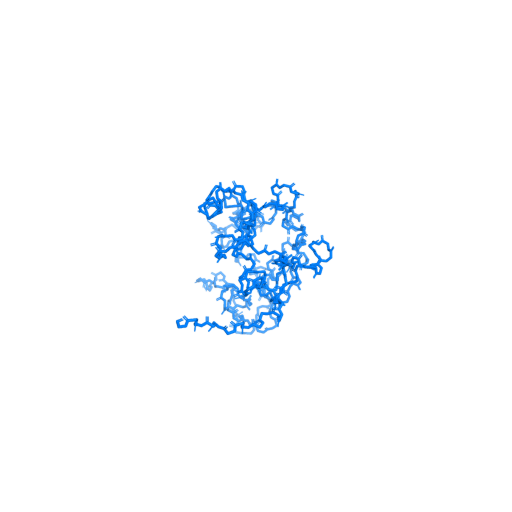LU A 1 199 ? 15.466 -2.654 -24.525 1.00 92.12 199 GLU A O 1
ATOM 1508 N N . VAL A 1 200 ? 15.960 -4.470 -23.320 1.00 93.69 200 VAL A N 1
ATOM 1509 C CA . VAL A 1 200 ? 16.463 -5.231 -24.472 1.00 93.69 200 VAL A CA 1
ATOM 1510 C C . VAL A 1 200 ? 15.292 -5.789 -25.285 1.00 93.69 200 VAL A C 1
ATOM 1512 O O . VAL A 1 200 ? 14.678 -6.796 -24.932 1.00 93.69 200 VAL A O 1
ATOM 1515 N N . CYS A 1 201 ? 14.990 -5.157 -26.422 1.00 91.75 201 CYS A N 1
ATOM 1516 C CA . CYS A 1 201 ? 13.833 -5.494 -27.259 1.00 91.75 201 CYS A CA 1
ATOM 1517 C C . CYS A 1 201 ? 13.814 -6.961 -27.710 1.00 91.75 201 CYS A C 1
ATOM 1519 O O . CYS A 1 201 ? 12.750 -7.583 -27.784 1.00 91.75 201 CYS A O 1
ATOM 1521 N N . THR A 1 202 ? 14.989 -7.527 -27.991 1.00 94.19 202 THR A N 1
ATOM 1522 C CA . THR A 1 202 ? 15.145 -8.906 -28.484 1.00 94.19 202 THR A CA 1
ATOM 1523 C C . THR A 1 202 ? 14.847 -9.990 -27.446 1.00 94.19 202 THR A C 1
ATOM 1525 O O . THR A 1 202 ? 14.792 -11.167 -27.796 1.00 94.19 202 THR A O 1
ATOM 1528 N N . VAL A 1 203 ? 14.560 -9.608 -26.196 1.00 93.75 203 VAL A N 1
ATOM 1529 C CA . VAL A 1 203 ? 13.972 -10.507 -25.189 1.00 93.75 203 VAL A CA 1
ATOM 1530 C C . VAL A 1 203 ? 12.599 -11.020 -25.639 1.00 93.75 203 VAL A C 1
ATOM 1532 O O . VAL A 1 203 ? 12.252 -12.171 -25.384 1.00 93.75 203 VAL A O 1
ATOM 1535 N N . CYS A 1 204 ? 11.828 -10.181 -26.339 1.00 91.25 204 CYS A N 1
ATOM 1536 C CA . CYS A 1 204 ? 10.471 -10.505 -26.790 1.00 91.25 204 CYS A CA 1
ATOM 1537 C C . CYS A 1 204 ? 10.304 -10.432 -28.315 1.00 91.25 204 CYS A C 1
ATOM 1539 O O . CYS A 1 204 ? 9.461 -11.132 -28.878 1.00 91.25 204 CYS A O 1
ATOM 1541 N N . HIS A 1 205 ? 11.073 -9.579 -28.995 1.00 91.31 205 HIS A N 1
ATOM 1542 C CA . HIS A 1 205 ? 10.988 -9.369 -30.442 1.00 91.31 205 HIS A CA 1
ATOM 1543 C C . HIS A 1 205 ? 12.032 -10.198 -31.191 1.00 91.31 205 HIS A C 1
ATOM 1545 O O . HIS A 1 205 ? 13.156 -10.368 -30.734 1.00 91.31 205 HIS A O 1
ATOM 1551 N N . LEU A 1 206 ? 11.689 -10.676 -32.391 1.00 93.06 206 LEU A N 1
ATOM 1552 C CA . LEU A 1 206 ? 12.621 -11.459 -33.219 1.00 93.06 206 LEU A CA 1
ATOM 1553 C C . LEU A 1 206 ? 13.816 -10.636 -33.727 1.00 93.06 206 LEU A C 1
ATOM 1555 O O . LEU A 1 206 ? 14.864 -11.196 -34.040 1.00 93.06 206 LEU A O 1
ATOM 1559 N N . THR A 1 207 ? 13.642 -9.322 -33.857 1.00 91.81 207 THR A N 1
ATOM 1560 C CA . THR A 1 207 ? 14.644 -8.375 -34.357 1.00 91.81 207 THR A CA 1
ATOM 1561 C C . THR A 1 207 ? 14.495 -7.035 -33.651 1.00 91.81 207 THR A C 1
ATOM 1563 O O . THR A 1 207 ? 13.405 -6.715 -33.180 1.00 91.81 207 THR A O 1
ATOM 1566 N N . GLU A 1 208 ? 15.557 -6.230 -33.652 1.00 89.75 208 GLU A N 1
ATOM 1567 C CA . GLU A 1 208 ? 15.535 -4.882 -33.078 1.00 89.75 208 GLU A CA 1
ATOM 1568 C C . GLU A 1 208 ? 14.549 -3.961 -33.833 1.00 89.75 208 GLU A C 1
ATOM 1570 O O . GLU A 1 208 ? 14.699 -3.777 -35.048 1.00 89.75 208 GLU A O 1
ATOM 1575 N N . PRO A 1 209 ? 13.533 -3.391 -33.160 1.00 86.00 209 PRO A N 1
ATOM 1576 C CA . PRO A 1 209 ? 12.609 -2.437 -33.771 1.00 86.00 209 PRO A CA 1
ATOM 1577 C C . PRO A 1 209 ? 13.277 -1.080 -34.056 1.00 86.00 209 PRO A C 1
ATOM 1579 O O . PRO A 1 209 ? 14.184 -0.660 -33.346 1.00 86.00 209 PRO A O 1
ATOM 1582 N N . THR A 1 210 ? 12.812 -0.352 -35.078 1.00 79.19 210 THR A N 1
ATOM 1583 C CA . THR A 1 210 ? 13.403 0.940 -35.501 1.00 79.19 210 THR A CA 1
ATOM 1584 C C . THR A 1 210 ? 12.557 2.176 -35.178 1.00 79.19 210 THR A C 1
ATOM 1586 O O . THR A 1 210 ? 13.065 3.291 -35.273 1.00 79.19 210 THR A O 1
ATOM 1589 N N . ASN A 1 211 ? 11.288 2.007 -34.792 1.00 68.50 211 ASN A N 1
ATOM 1590 C CA . ASN A 1 211 ? 10.405 3.082 -34.330 1.00 68.50 211 ASN A CA 1
ATOM 1591 C C . ASN A 1 211 ? 9.860 2.695 -32.951 1.00 68.50 211 ASN A C 1
ATOM 1593 O O . ASN A 1 211 ? 9.026 1.796 -32.847 1.00 68.50 211 ASN A O 1
ATOM 1597 N N . ILE A 1 212 ? 10.420 3.303 -31.907 1.00 68.44 212 ILE A N 1
ATOM 1598 C CA . ILE A 1 212 ? 10.278 2.839 -30.529 1.00 68.44 212 ILE A CA 1
ATOM 1599 C C . ILE A 1 212 ? 9.465 3.869 -29.748 1.00 68.44 212 ILE A C 1
ATOM 1601 O O . ILE A 1 212 ? 9.979 4.918 -29.368 1.00 68.44 212 ILE A O 1
ATOM 1605 N N . ASP A 1 213 ? 8.207 3.533 -29.481 1.00 74.19 213 ASP A N 1
ATOM 1606 C CA . ASP A 1 213 ? 7.472 4.081 -28.345 1.00 74.19 213 ASP A CA 1
ATOM 1607 C C . ASP A 1 213 ? 7.015 2.907 -27.471 1.00 74.19 213 ASP A C 1
ATOM 1609 O O . ASP A 1 213 ? 6.154 2.120 -27.864 1.00 74.19 213 ASP A O 1
ATOM 1613 N N . ILE A 1 214 ? 7.663 2.752 -26.315 1.00 75.50 214 ILE A N 1
ATOM 1614 C CA . ILE A 1 214 ? 7.486 1.621 -25.389 1.00 75.50 214 ILE A CA 1
ATOM 1615 C C . ILE A 1 214 ? 6.396 1.861 -24.337 1.00 75.50 214 ILE A C 1
ATOM 1617 O O . ILE A 1 214 ? 6.119 0.968 -23.539 1.00 75.50 214 ILE A O 1
ATOM 1621 N N . HIS A 1 215 ? 5.754 3.033 -24.325 1.00 78.88 215 HIS A N 1
ATOM 1622 C CA . HIS A 1 215 ? 4.714 3.362 -23.342 1.00 78.88 215 HIS A CA 1
ATOM 1623 C C . HIS A 1 215 ? 3.343 3.641 -23.970 1.00 78.88 215 HIS A C 1
ATOM 1625 O O . HIS A 1 215 ? 2.383 3.900 -23.244 1.00 78.88 215 HIS A O 1
ATOM 1631 N N . GLN A 1 216 ? 3.207 3.536 -25.297 1.00 66.69 216 GLN A N 1
ATOM 1632 C CA . GLN A 1 216 ? 1.923 3.709 -25.977 1.00 66.69 216 GLN A CA 1
ATOM 1633 C C . GLN A 1 216 ? 1.220 2.370 -26.262 1.00 66.69 216 GLN A C 1
ATOM 1635 O O . GLN A 1 216 ? 1.839 1.418 -26.754 1.00 66.69 216 GLN A O 1
ATOM 1640 N N . PRO A 1 217 ? -0.098 2.279 -26.010 1.00 58.28 217 PRO A N 1
ATOM 1641 C CA . PRO A 1 217 ? -0.904 1.152 -26.446 1.00 58.28 217 PRO A CA 1
ATOM 1642 C C . PRO A 1 217 ? -1.145 1.269 -27.960 1.00 58.28 217 PRO A C 1
ATOM 1644 O O . PRO A 1 217 ? -2.100 1.901 -28.392 1.00 58.28 217 PRO A O 1
ATOM 1647 N N . TYR A 1 218 ? -0.280 0.622 -28.744 1.00 54.75 218 TYR A N 1
ATOM 1648 C CA . TYR A 1 218 ? -0.363 0.441 -30.201 1.00 54.75 218 TYR A CA 1
ATOM 1649 C C . TYR A 1 218 ? -0.153 1.687 -31.084 1.00 54.75 218 TYR A C 1
ATOM 1651 O O . TYR A 1 218 ? -0.890 2.666 -31.045 1.00 54.75 218 TYR A O 1
ATOM 1659 N N . PHE A 1 219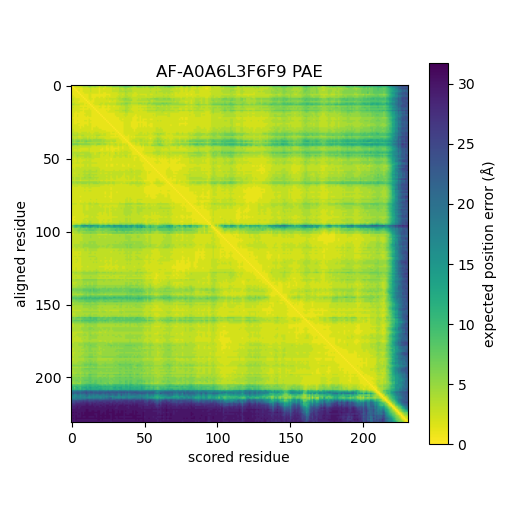 ? 0.789 1.558 -32.025 1.00 51.38 219 PHE A N 1
ATOM 1660 C CA . PHE A 1 219 ? 0.622 2.136 -33.356 1.00 51.38 219 PHE A CA 1
ATOM 1661 C C . PHE A 1 219 ? -0.338 1.224 -34.132 1.00 51.38 219 PHE A C 1
ATOM 1663 O O . PHE A 1 219 ? -0.010 0.067 -34.391 1.00 51.38 219 PHE A O 1
ATOM 1670 N N . ASP A 1 220 ? -1.494 1.739 -34.545 1.00 44.78 220 ASP A N 1
ATOM 1671 C CA . ASP A 1 220 ? -2.467 1.061 -35.425 1.00 44.78 220 ASP A CA 1
ATOM 1672 C C . ASP A 1 220 ? -1.945 0.834 -36.873 1.00 44.78 220 ASP A C 1
ATOM 1674 O O . ASP A 1 220 ? -2.709 0.568 -37.800 1.00 44.78 220 ASP A O 1
ATOM 1678 N N . GLU A 1 221 ? -0.631 0.910 -37.107 1.00 44.38 221 GLU A N 1
ATOM 1679 C CA . GLU A 1 221 ? -0.009 0.839 -38.435 1.00 44.38 221 GLU A CA 1
ATOM 1680 C C . GLU A 1 221 ? 0.940 -0.356 -38.598 1.00 44.38 221 GLU A C 1
ATOM 1682 O O . GLU A 1 221 ? 2.031 -0.244 -39.150 1.00 44.38 221 GLU A O 1
ATOM 1687 N N . TYR A 1 222 ? 0.510 -1.551 -38.201 1.00 44.91 222 TYR A N 1
ATOM 1688 C CA . TYR A 1 222 ? 1.004 -2.753 -38.871 1.00 44.91 222 TYR A CA 1
ATOM 1689 C C . TYR A 1 222 ? -0.126 -3.334 -39.708 1.00 44.91 222 TYR A C 1
ATOM 1691 O O . TYR A 1 222 ? -0.810 -4.283 -39.329 1.00 44.91 222 TYR A O 1
ATOM 1699 N N . LEU A 1 223 ? -0.287 -2.754 -40.905 1.00 41.47 223 LEU A N 1
ATOM 1700 C CA . LEU A 1 223 ? -0.756 -3.515 -42.054 1.00 41.47 223 LEU A CA 1
ATOM 1701 C C . LEU A 1 223 ? 0.008 -4.839 -42.043 1.00 41.47 223 LEU A C 1
ATOM 1703 O O . LEU A 1 223 ? 1.223 -4.863 -42.245 1.00 41.47 223 LEU A O 1
ATOM 1707 N N . PHE A 1 224 ? -0.707 -5.936 -41.812 1.00 42.78 224 PHE A N 1
ATOM 1708 C CA . PHE A 1 224 ? -0.248 -7.264 -42.173 1.00 42.78 224 PHE A CA 1
ATOM 1709 C C . PHE A 1 224 ? 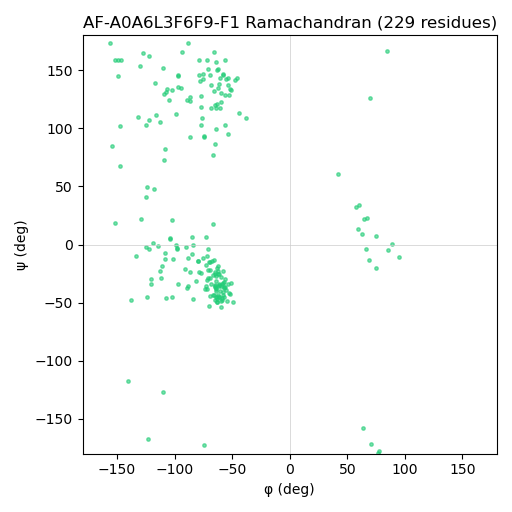0.124 -7.217 -43.658 1.00 42.78 224 PHE A C 1
ATOM 1711 O O . PHE A 1 224 ? -0.741 -7.333 -44.526 1.00 42.78 224 PHE A O 1
ATOM 1718 N N . LEU A 1 225 ? 1.402 -6.989 -43.970 1.00 39.38 225 LEU A N 1
ATOM 1719 C CA . LEU A 1 225 ? 1.898 -7.185 -45.320 1.00 39.38 225 LEU A CA 1
ATOM 1720 C C . LEU A 1 225 ? 1.671 -8.669 -45.624 1.00 39.38 225 LEU A C 1
ATOM 1722 O O . LEU A 1 225 ? 2.203 -9.521 -44.905 1.00 39.38 225 LEU A O 1
ATOM 1726 N N . PRO A 1 226 ? 0.842 -9.009 -46.625 1.00 42.06 226 PRO A N 1
ATOM 1727 C CA . PRO A 1 226 ? 0.564 -10.395 -46.932 1.00 42.06 226 PRO A CA 1
ATOM 1728 C C . PRO A 1 226 ? 1.883 -11.073 -47.290 1.00 42.06 226 PRO A C 1
ATOM 1730 O O . PRO A 1 226 ? 2.653 -10.574 -48.112 1.00 42.06 226 PRO A O 1
ATOM 1733 N N . VAL A 1 227 ? 2.139 -12.218 -46.661 1.00 43.09 227 VAL A N 1
ATOM 1734 C CA . VAL A 1 227 ? 3.254 -13.099 -47.001 1.00 43.09 227 VAL A CA 1
ATOM 1735 C C . VAL A 1 227 ? 3.126 -13.459 -48.482 1.00 43.09 227 VAL A C 1
ATOM 1737 O O . VAL A 1 227 ? 2.307 -14.294 -48.865 1.00 43.09 227 VAL A O 1
ATOM 1740 N N . ILE A 1 228 ? 3.931 -12.827 -49.339 1.00 46.59 228 ILE A N 1
ATOM 1741 C CA . ILE A 1 228 ? 4.113 -13.287 -50.715 1.00 46.59 228 ILE A CA 1
ATOM 1742 C C . ILE A 1 228 ? 5.000 -14.527 -50.632 1.00 46.59 228 ILE A C 1
ATOM 1744 O O . ILE A 1 228 ? 6.228 -14.437 -50.639 1.00 46.59 228 ILE A O 1
ATOM 1748 N N . LEU A 1 229 ? 4.370 -15.699 -50.557 1.00 43.66 229 LEU A N 1
ATOM 1749 C CA . LEU A 1 229 ? 5.032 -16.958 -50.878 1.00 43.66 229 LEU A CA 1
ATOM 1750 C C . LEU A 1 229 ? 5.405 -16.910 -52.363 1.00 43.66 229 LEU A C 1
ATOM 1752 O O . LEU A 1 229 ? 4.565 -17.125 -53.240 1.00 43.66 229 LEU A O 1
ATOM 1756 N N . LYS A 1 230 ? 6.668 -16.587 -52.656 1.00 41.12 230 LYS A N 1
ATOM 1757 C CA . LYS A 1 230 ? 7.236 -16.857 -53.977 1.00 41.12 230 LYS A CA 1
ATOM 1758 C C . LYS A 1 230 ? 7.278 -18.377 -54.157 1.00 41.12 230 LYS A C 1
ATOM 1760 O O . LYS A 1 230 ? 7.873 -19.070 -53.336 1.00 41.12 230 LYS A O 1
ATOM 1765 N N . LYS A 1 231 ? 6.586 -18.858 -55.193 1.00 45.44 231 LYS A N 1
ATOM 1766 C CA . LYS A 1 231 ? 6.764 -20.208 -55.739 1.00 45.44 231 LYS A CA 1
ATOM 1767 C C . LYS A 1 231 ? 8.184 -20.395 -56.257 1.00 45.44 231 LYS A C 1
ATOM 1769 O O . LYS A 1 231 ? 8.745 -19.395 -56.763 1.00 45.44 231 LYS A O 1
#

Foldseek 3Di:
DALCVQQAAPSDPPAGPPDSVLSVQVVCCVPCQVPDDPPDHDGVSVVPPDDPLCAAPDPPVNRGHDPPGHHPQLVVLVVCVVVFDQDQVSVVNPDVPPPPNLQFACCCPPVVDHPCNFQNHSVSRSPDPDPPQAGGDQQDPVHPHVLQDFPGNDQQCGAFAVRDRPCVQQNDPSPGWPGPDVVRQPVVCVQPNGTGGDDPPVSPDVDDDDDDDGRHHDDPPPPPPDPPPDD

Radius of gyration: 23.64 Å; Cα contacts (8 Å, |Δi|>4): 316; chains: 1; bounding box: 50×35×89 Å

Solvent-accessible surface area (backbone atoms only — not comparable to full-atom values): 13620 Å² total; per-residue (Å²): 88,49,62,51,82,54,30,29,72,64,55,40,88,97,36,67,70,86,43,42,73,53,28,49,38,48,49,50,36,74,77,40,55,94,69,47,58,90,93,52,78,77,56,57,74,82,55,62,86,76,60,71,47,66,46,14,20,28,66,88,76,73,30,81,32,38,86,101,45,60,34,46,62,24,48,54,26,51,73,36,43,91,75,47,59,80,44,61,72,39,54,23,34,74,37,64,28,85,82,68,38,57,75,36,10,32,55,36,78,75,65,71,45,55,59,48,81,60,55,43,43,37,61,60,50,24,66,48,92,43,58,90,63,55,55,72,64,61,30,37,79,93,60,67,15,77,72,48,53,61,78,39,63,35,63,83,74,7,41,21,43,88,73,36,40,48,35,78,40,33,38,52,86,44,39,29,44,46,38,82,49,69,75,72,32,48,65,29,32,75,62,70,70,46,70,41,49,69,73,61,57,60,70,81,35,98,56,82,80,90,78,88,68,75,50,48,73,68,77,95,76,71,74,78,74,74,83,77,78,79,128